Protein AF-A0A3M1RAN2-F1 (afdb_monomer_lite)

Structure (mmCIF, N/CA/C/O backbone):
data_AF-A0A3M1RAN2-F1
#
_entry.id   AF-A0A3M1RAN2-F1
#
loop_
_atom_site.group_PDB
_atom_site.id
_atom_site.type_symbol
_atom_site.label_atom_id
_atom_site.label_alt_id
_atom_site.label_comp_id
_atom_site.label_asym_id
_atom_site.label_entity_id
_atom_site.label_seq_id
_atom_site.pdbx_PDB_ins_code
_atom_site.Cartn_x
_atom_site.Cartn_y
_atom_site.Cartn_z
_atom_site.occupancy
_atom_site.B_iso_or_equiv
_atom_site.auth_seq_id
_atom_site.auth_comp_id
_atom_site.auth_asym_id
_atom_site.auth_atom_id
_atom_site.pdbx_PDB_model_num
ATOM 1 N N . ASP A 1 1 ? -13.637 -1.657 -22.604 1.00 87.12 1 ASP A N 1
ATOM 2 C CA . ASP A 1 1 ? -12.411 -2.363 -23.009 1.00 87.12 1 ASP A CA 1
ATOM 3 C C . ASP A 1 1 ? -11.213 -1.656 -22.383 1.00 87.12 1 ASP A C 1
ATOM 5 O O . ASP A 1 1 ? -10.832 -0.583 -22.838 1.00 87.12 1 ASP A O 1
ATOM 9 N N . GLY A 1 2 ? -10.717 -2.181 -21.258 1.00 91.81 2 GLY A N 1
ATOM 10 C CA . GLY A 1 2 ? -9.650 -1.535 -20.487 1.00 91.81 2 GLY A CA 1
ATOM 11 C C . GLY A 1 2 ? -8.274 -1.670 -21.142 1.00 91.81 2 GLY A C 1
ATOM 12 O O . GLY A 1 2 ? -7.509 -0.713 -21.164 1.00 91.81 2 GLY A O 1
ATOM 13 N N . ARG A 1 3 ? -7.976 -2.814 -21.765 1.00 95.06 3 ARG A N 1
ATOM 14 C CA . ARG A 1 3 ? -6.701 -3.018 -22.465 1.00 95.06 3 ARG A CA 1
ATOM 15 C C . ARG A 1 3 ? -6.522 -1.994 -23.578 1.00 95.06 3 ARG A C 1
ATOM 17 O O . ARG A 1 3 ? -5.562 -1.229 -23.551 1.00 95.06 3 ARG A O 1
ATOM 24 N N . ARG A 1 4 ? -7.513 -1.888 -24.465 1.00 93.94 4 ARG A N 1
ATOM 25 C CA . ARG A 1 4 ? -7.524 -0.907 -25.555 1.00 93.94 4 ARG A CA 1
ATOM 26 C C . ARG A 1 4 ? -7.401 0.538 -25.065 1.00 93.94 4 ARG A C 1
ATOM 28 O O . ARG A 1 4 ? -6.708 1.342 -25.687 1.00 93.94 4 ARG A O 1
ATOM 35 N N . TRP A 1 5 ? -8.030 0.872 -23.935 1.00 92.75 5 TRP A N 1
ATOM 36 C CA . TRP A 1 5 ? -7.880 2.186 -23.299 1.00 92.75 5 TRP A CA 1
ATOM 37 C C . TRP A 1 5 ? -6.414 2.497 -22.970 1.00 92.75 5 TRP A C 1
ATOM 39 O O . TRP A 1 5 ? -5.922 3.581 -23.284 1.00 92.75 5 TRP A O 1
ATOM 49 N N . HIS A 1 6 ? -5.707 1.535 -22.381 1.00 93.94 6 HIS A N 1
ATOM 50 C CA . HIS A 1 6 ? -4.338 1.721 -21.911 1.00 93.94 6 HIS A CA 1
ATOM 51 C C . HIS A 1 6 ? -3.263 1.527 -22.985 1.00 93.94 6 HIS A C 1
ATOM 53 O O . HIS A 1 6 ? -2.192 2.104 -22.831 1.00 93.94 6 HIS A O 1
ATOM 59 N N . THR A 1 7 ? -3.503 0.746 -24.041 1.00 94.75 7 THR A N 1
ATOM 60 C CA . THR A 1 7 ? -2.478 0.419 -25.051 1.00 94.75 7 THR A CA 1
ATOM 61 C C . THR A 1 7 ? -2.706 1.094 -26.400 1.00 94.75 7 THR A C 1
ATOM 63 O O . THR A 1 7 ? -1.748 1.315 -27.125 1.00 94.75 7 THR A O 1
ATOM 66 N N . GLU A 1 8 ? -3.936 1.465 -26.758 1.00 90.50 8 GLU A N 1
ATOM 67 C CA . GLU A 1 8 ? -4.227 2.057 -28.073 1.00 90.50 8 GLU A CA 1
ATOM 68 C C . GLU A 1 8 ? -4.690 3.504 -27.944 1.00 90.50 8 GLU A C 1
ATOM 70 O O . GLU A 1 8 ? -4.000 4.409 -28.419 1.00 90.50 8 GLU A O 1
ATOM 75 N N . LEU A 1 9 ? -5.825 3.717 -27.264 1.00 87.56 9 LEU A N 1
ATOM 76 C CA . LEU A 1 9 ? -6.481 5.025 -27.161 1.00 87.56 9 LEU A CA 1
ATOM 77 C C . LEU A 1 9 ? -5.634 6.025 -26.375 1.00 87.56 9 LEU A C 1
ATOM 79 O O . LEU A 1 9 ? -5.554 7.181 -26.771 1.00 87.56 9 LEU A O 1
ATOM 83 N N . ARG A 1 10 ? -5.027 5.554 -25.275 1.00 81.00 10 ARG A N 1
ATOM 84 C CA . ARG A 1 10 ? -4.033 6.232 -24.434 1.00 81.00 10 ARG A CA 1
ATOM 85 C C . ARG A 1 10 ? -4.318 7.730 -24.249 1.00 81.00 10 ARG A C 1
ATOM 87 O O . ARG A 1 10 ? -3.806 8.589 -24.965 1.00 81.00 10 ARG A O 1
ATOM 94 N N . THR A 1 11 ? -5.108 8.055 -23.233 1.00 82.00 11 THR A N 1
ATOM 95 C CA . THR A 1 11 ? -5.407 9.446 -22.865 1.00 82.00 11 THR A CA 1
ATOM 96 C C . THR A 1 11 ? -4.609 9.859 -21.631 1.00 82.00 11 THR A C 1
ATOM 98 O O . THR A 1 11 ? -4.563 9.134 -20.633 1.00 82.00 11 THR A O 1
ATOM 101 N N . SER A 1 12 ? -3.970 11.029 -21.681 1.00 78.44 12 SER A N 1
ATOM 102 C CA . SER A 1 12 ? -3.230 11.569 -20.543 1.00 78.44 12 SER A CA 1
ATOM 103 C C . SER A 1 12 ? -4.187 12.041 -19.439 1.00 78.44 12 SER A C 1
ATOM 105 O O . SER A 1 12 ? -5.390 12.210 -19.649 1.00 78.44 12 SER A O 1
ATOM 107 N N . ARG A 1 13 ? -3.655 12.328 -18.245 1.00 76.31 13 ARG A N 1
ATOM 108 C CA . ARG A 1 13 ? -4.452 12.906 -17.142 1.00 76.31 13 ARG A CA 1
ATOM 109 C C . ARG A 1 13 ? -5.108 14.249 -17.483 1.00 76.31 13 ARG A C 1
ATOM 111 O O . ARG A 1 13 ? -6.103 14.594 -16.858 1.00 76.31 13 ARG A O 1
ATOM 118 N N . SER A 1 14 ? -4.541 15.002 -18.425 1.00 77.50 14 SER A N 1
ATOM 119 C CA . SER A 1 14 ? -5.066 16.287 -18.901 1.00 77.50 14 SER A CA 1
ATOM 120 C C . SER A 1 14 ? -5.996 16.148 -20.112 1.00 77.50 14 SER A C 1
ATOM 122 O O . SER A 1 14 ? -6.451 17.161 -20.631 1.00 77.50 14 SER A O 1
ATOM 124 N N . GLY A 1 15 ? -6.289 14.922 -20.566 1.00 79.88 15 GLY A N 1
ATOM 125 C CA . GLY A 1 15 ? -7.102 14.682 -21.762 1.00 79.88 15 GLY A CA 1
ATOM 126 C C . GLY A 1 15 ? -6.322 14.765 -23.078 1.00 79.88 15 GLY A C 1
ATOM 127 O O . GLY A 1 15 ? -6.923 14.686 -24.143 1.00 79.88 15 GLY A O 1
ATOM 128 N N . GLU A 1 16 ? -4.999 14.927 -23.021 1.00 83.44 16 GLU A N 1
ATOM 129 C CA . GLU A 1 16 ? -4.146 15.015 -24.209 1.00 83.44 16 GLU A CA 1
ATOM 130 C C . GLU A 1 16 ? -3.790 13.631 -24.763 1.00 83.44 16 GLU A C 1
ATOM 132 O O . GLU A 1 16 ? -3.795 12.625 -24.047 1.00 83.44 16 GLU A O 1
ATOM 137 N N . GLU A 1 17 ? -3.405 13.599 -26.037 1.00 85.50 17 GLU A N 1
ATOM 138 C CA . GLU A 1 17 ? -2.864 12.407 -26.685 1.00 85.50 17 GLU A CA 1
ATOM 139 C C . GLU A 1 17 ? -1.538 11.985 -26.035 1.00 85.50 17 GLU A C 1
ATOM 141 O O . GLU A 1 17 ? -0.601 12.780 -25.892 1.00 85.50 17 GLU A O 1
ATOM 146 N N . VAL A 1 18 ? -1.454 10.712 -25.661 1.00 91.44 18 VAL A N 1
ATOM 147 C CA . VAL A 1 18 ? -0.228 10.076 -25.183 1.00 91.44 18 VAL A CA 1
ATOM 148 C C . VAL A 1 18 ? 0.670 9.686 -26.359 1.00 91.44 18 VAL A C 1
ATOM 150 O O . VAL A 1 18 ? 0.215 9.176 -27.377 1.00 91.44 18 VAL A O 1
ATOM 153 N N . ARG A 1 19 ? 1.973 9.901 -26.187 1.00 93.31 19 ARG A N 1
ATOM 154 C CA . ARG A 1 19 ? 3.024 9.744 -27.195 1.00 93.31 19 ARG A CA 1
ATOM 155 C C . ARG A 1 19 ? 3.943 8.545 -26.969 1.00 93.31 19 ARG A C 1
ATOM 157 O O . ARG A 1 19 ? 4.621 8.167 -27.913 1.00 93.31 19 ARG A O 1
ATOM 164 N N . TRP A 1 20 ? 3.989 7.952 -25.772 1.00 95.19 20 TRP A N 1
ATOM 165 C CA . TRP A 1 20 ? 4.737 6.703 -25.580 1.00 95.19 20 TRP A CA 1
ATOM 166 C C . TRP A 1 20 ? 4.038 5.525 -26.274 1.00 95.19 20 TRP A C 1
ATOM 168 O O . TRP A 1 20 ? 2.814 5.508 -26.434 1.00 95.19 20 TRP A O 1
ATOM 178 N N . ASP A 1 21 ? 4.822 4.538 -26.696 1.00 95.75 21 ASP A N 1
ATOM 179 C CA . ASP A 1 21 ? 4.391 3.403 -27.502 1.00 95.75 21 ASP A CA 1
ATOM 180 C C . ASP A 1 21 ? 3.583 2.379 -26.693 1.00 95.75 21 ASP A C 1
ATOM 182 O O . ASP A 1 21 ? 4.093 1.691 -25.805 1.00 95.75 21 ASP A O 1
ATOM 186 N N . GLY A 1 22 ? 2.307 2.239 -27.053 1.00 96.38 22 GLY A N 1
ATOM 187 C CA . GLY A 1 22 ? 1.373 1.283 -26.469 1.00 96.38 22 GLY A CA 1
ATOM 188 C C . GLY A 1 22 ? 1.838 -0.171 -26.489 1.00 96.38 22 GLY A C 1
ATOM 189 O O . GLY A 1 22 ? 1.483 -0.941 -25.590 1.00 96.38 22 GLY A O 1
ATOM 190 N N . ARG A 1 23 ? 2.658 -0.537 -27.484 1.00 97.81 23 ARG A N 1
ATOM 191 C CA . ARG A 1 23 ? 3.210 -1.888 -27.643 1.00 97.81 23 ARG A CA 1
ATOM 192 C C . ARG A 1 23 ? 4.094 -2.282 -26.467 1.00 97.81 23 ARG A C 1
ATOM 194 O O . ARG A 1 23 ? 4.048 -3.437 -26.060 1.00 97.81 23 ARG A O 1
ATOM 201 N N . ALA A 1 24 ? 4.804 -1.326 -25.861 1.00 97.94 24 ALA A N 1
ATOM 202 C CA . ALA A 1 24 ? 5.642 -1.587 -24.695 1.00 97.94 24 ALA A CA 1
ATOM 203 C C . ALA A 1 24 ? 4.830 -2.151 -23.521 1.00 97.94 24 ALA A C 1
ATOM 205 O O . ALA A 1 24 ? 5.192 -3.168 -22.932 1.00 97.94 24 ALA A O 1
ATOM 206 N N . LEU A 1 25 ? 3.685 -1.533 -23.217 1.00 98.19 25 LEU A N 1
ATOM 207 C CA . LEU A 1 25 ? 2.801 -2.021 -22.161 1.00 98.19 25 LEU A CA 1
ATOM 208 C C . LEU A 1 25 ? 2.164 -3.363 -22.529 1.00 98.19 25 LEU A C 1
ATOM 210 O O . LEU A 1 25 ? 2.100 -4.252 -21.683 1.00 98.19 25 LEU A O 1
ATOM 214 N N . ALA A 1 26 ? 1.686 -3.500 -23.769 1.00 98.12 26 ALA A N 1
ATOM 215 C CA . ALA A 1 26 ? 1.047 -4.727 -24.234 1.00 98.12 26 ALA A CA 1
ATOM 216 C C . ALA A 1 26 ? 1.996 -5.930 -24.122 1.00 98.12 26 ALA A C 1
ATOM 218 O O . ALA A 1 26 ? 1.633 -6.920 -23.496 1.00 98.12 26 ALA A O 1
ATOM 219 N N . ALA A 1 27 ? 3.226 -5.800 -24.629 1.00 98.56 27 ALA A N 1
ATOM 220 C CA . ALA A 1 27 ? 4.221 -6.866 -24.618 1.00 98.56 27 ALA A CA 1
ATOM 221 C C . ALA A 1 27 ? 4.615 -7.287 -23.195 1.00 98.56 27 ALA A C 1
ATOM 223 O O . ALA A 1 27 ? 4.635 -8.475 -22.892 1.00 98.56 27 ALA A O 1
ATOM 224 N N . VAL A 1 28 ? 4.862 -6.330 -22.290 1.00 98.62 28 VAL A N 1
ATOM 225 C CA . VAL A 1 28 ? 5.191 -6.637 -20.885 1.00 98.62 28 VAL A CA 1
ATOM 226 C C . VAL A 1 28 ? 4.039 -7.351 -20.185 1.00 98.62 28 VAL A C 1
ATOM 228 O O . VAL A 1 28 ? 4.260 -8.313 -19.453 1.00 98.62 28 VAL A O 1
ATOM 231 N N . VAL A 1 29 ? 2.805 -6.888 -20.395 1.00 98.25 29 VAL A N 1
ATOM 232 C CA . VAL A 1 29 ? 1.626 -7.510 -19.790 1.00 98.25 29 VAL A CA 1
ATOM 233 C C . VAL A 1 29 ? 1.417 -8.924 -20.324 1.00 98.25 29 VAL A C 1
ATOM 235 O O . VAL A 1 29 ? 1.217 -9.828 -19.519 1.00 98.25 29 VAL A O 1
ATOM 238 N N . ASP A 1 30 ? 1.512 -9.123 -21.639 1.00 98.44 30 ASP A N 1
ATOM 239 C CA . ASP A 1 30 ? 1.360 -10.439 -22.268 1.00 98.44 30 ASP A CA 1
ATOM 240 C C . ASP A 1 30 ? 2.435 -11.412 -21.803 1.00 98.44 30 ASP A C 1
ATOM 242 O O . ASP A 1 30 ? 2.132 -12.561 -21.491 1.00 98.44 30 ASP A O 1
ATOM 246 N N . TYR A 1 31 ? 3.676 -10.938 -21.686 1.00 98.56 31 TYR A N 1
ATOM 247 C CA . TYR A 1 31 ? 4.782 -11.736 -21.179 1.00 98.56 31 TYR A CA 1
ATOM 248 C C . TYR A 1 31 ? 4.513 -12.228 -19.751 1.00 98.56 31 TYR A C 1
ATOM 250 O O . TYR A 1 31 ? 4.677 -13.410 -19.458 1.00 98.56 31 TYR A O 1
ATOM 258 N N . ILE A 1 32 ? 4.052 -11.341 -18.859 1.00 98.31 32 ILE A N 1
ATOM 259 C CA . ILE A 1 32 ? 3.731 -11.706 -17.471 1.00 98.31 32 ILE A CA 1
ATOM 260 C C . ILE A 1 32 ? 2.522 -12.653 -17.420 1.00 98.31 32 ILE A C 1
ATOM 262 O O . ILE A 1 32 ? 2.554 -13.640 -16.681 1.00 98.31 32 ILE A O 1
ATOM 266 N N . ASP A 1 33 ? 1.464 -12.364 -18.181 1.00 96.75 33 ASP A N 1
ATOM 267 C CA . ASP A 1 33 ? 0.216 -13.141 -18.196 1.00 96.75 33 ASP A CA 1
ATOM 268 C C . ASP A 1 33 ? 0.441 -14.564 -18.730 1.00 96.75 33 ASP A C 1
ATOM 270 O O . ASP A 1 33 ? -0.039 -15.530 -18.136 1.00 96.75 33 ASP A O 1
ATOM 274 N N . ALA A 1 34 ? 1.286 -14.717 -19.757 1.00 97.75 34 ALA A N 1
ATOM 275 C CA . ALA A 1 34 ? 1.652 -16.008 -20.341 1.00 97.75 34 ALA A CA 1
ATOM 276 C C . ALA A 1 34 ? 2.318 -16.975 -19.346 1.00 97.75 34 ALA A C 1
ATOM 278 O O . ALA A 1 34 ? 2.288 -18.187 -19.554 1.00 97.75 34 ALA A O 1
ATOM 279 N N . THR A 1 35 ? 2.897 -16.471 -18.250 1.00 96.81 35 THR A N 1
ATOM 280 C CA . THR A 1 35 ? 3.476 -17.335 -17.211 1.00 96.81 35 THR A CA 1
ATOM 281 C C . THR A 1 35 ? 2.424 -18.050 -16.359 1.00 96.81 35 THR A C 1
ATOM 283 O O . THR A 1 35 ? 2.761 -19.026 -15.692 1.00 96.81 35 THR A O 1
ATOM 286 N N . ASP A 1 36 ? 1.184 -17.542 -16.298 1.00 96.31 36 ASP A N 1
ATOM 287 C CA . ASP A 1 36 ? 0.143 -17.951 -15.338 1.00 96.31 36 ASP A CA 1
ATOM 288 C C . ASP A 1 36 ? 0.651 -18.028 -13.873 1.00 96.31 36 ASP A C 1
ATOM 290 O O . ASP A 1 36 ? 0.202 -18.823 -13.043 1.00 96.31 36 ASP A O 1
ATOM 294 N N . ARG A 1 37 ? 1.621 -17.187 -13.490 1.00 96.44 37 ARG A N 1
ATOM 295 C CA . ARG A 1 37 ? 2.132 -17.128 -12.101 1.00 96.44 37 ARG A CA 1
ATOM 296 C C . ARG A 1 37 ? 1.439 -16.059 -11.253 1.00 96.44 37 ARG A C 1
ATOM 298 O O . ARG A 1 37 ? 1.586 -16.037 -10.028 1.00 96.44 37 ARG A O 1
ATOM 305 N N . PHE A 1 38 ? 0.642 -15.195 -11.877 1.00 97.62 38 PHE A N 1
ATOM 306 C CA . PHE A 1 38 ? 0.021 -14.023 -11.259 1.00 97.62 38 PHE A CA 1
ATOM 307 C C . PHE A 1 38 ? -1.511 -14.050 -11.358 1.00 97.62 38 PHE A C 1
ATOM 309 O O . PHE A 1 38 ? -2.103 -14.960 -11.927 1.00 97.62 38 PHE A O 1
ATOM 316 N N . SER A 1 39 ? -2.167 -13.092 -10.703 1.00 96.81 39 SER A N 1
ATOM 317 C CA . SER A 1 39 ? -3.596 -12.835 -10.919 1.00 96.81 39 SER A CA 1
ATOM 318 C C . SER A 1 39 ? -3.819 -12.208 -12.299 1.00 96.81 39 SER A C 1
ATOM 320 O O . SER A 1 39 ? -2.912 -11.522 -12.775 1.00 96.81 39 SER A O 1
ATOM 322 N N . PRO A 1 40 ? -5.037 -12.319 -12.867 1.00 96.69 40 PRO A N 1
ATOM 323 C CA . PRO A 1 40 ? -5.399 -11.603 -14.084 1.00 96.69 40 PRO A CA 1
ATOM 324 C C . PRO A 1 40 ? -5.117 -10.102 -13.986 1.00 96.69 40 PRO A C 1
ATOM 326 O O . PRO A 1 40 ? -5.225 -9.497 -12.911 1.00 96.69 40 PRO A O 1
ATOM 329 N N . VAL A 1 41 ? -4.787 -9.509 -15.128 1.00 97.44 41 VAL A N 1
ATOM 330 C CA . VAL A 1 41 ? -4.456 -8.089 -15.259 1.00 97.44 41 VAL A CA 1
ATOM 331 C C . VAL A 1 41 ? -5.658 -7.212 -14.889 1.00 97.44 41 VAL A C 1
ATOM 333 O O . VAL A 1 41 ? -6.757 -7.373 -15.422 1.00 97.44 41 VAL A O 1
ATOM 336 N N . ASP A 1 42 ? -5.450 -6.258 -13.981 1.00 96.88 42 ASP A N 1
ATOM 337 C CA . ASP A 1 42 ? -6.459 -5.287 -13.557 1.00 96.88 42 ASP A CA 1
ATOM 338 C C . ASP A 1 42 ? -6.352 -4.015 -14.412 1.00 96.88 42 ASP A C 1
ATOM 340 O O . ASP A 1 42 ? -5.424 -3.216 -14.259 1.00 96.88 42 ASP A O 1
ATOM 344 N N . TRP A 1 43 ? -7.323 -3.840 -15.311 1.00 96.50 43 TRP A N 1
ATOM 345 C CA . TRP A 1 43 ? -7.451 -2.688 -16.213 1.00 96.50 43 TRP A CA 1
ATOM 346 C C . TRP A 1 43 ? -8.501 -1.665 -15.745 1.00 96.50 43 TRP A C 1
ATOM 348 O O . TRP A 1 43 ? -8.893 -0.787 -16.510 1.00 96.50 43 TRP A O 1
ATOM 358 N N . ASN A 1 44 ? -9.040 -1.798 -14.527 1.00 93.12 44 ASN A N 1
ATOM 359 C CA . ASN A 1 44 ? -10.211 -1.017 -14.104 1.00 93.12 44 ASN A CA 1
ATOM 360 C C . ASN A 1 44 ? -9.878 0.414 -13.652 1.00 93.12 44 ASN A C 1
ATOM 362 O O . ASN A 1 44 ? -10.784 1.210 -13.406 1.00 93.12 44 ASN A O 1
ATOM 366 N N . SER A 1 45 ? -8.597 0.754 -13.498 1.00 90.81 45 SER A N 1
ATOM 367 C CA . SER A 1 45 ? -8.168 2.099 -13.111 1.00 90.81 45 SER A CA 1
ATOM 368 C C . SER A 1 45 ? -7.805 2.918 -14.339 1.00 90.81 45 SER A C 1
ATOM 370 O O . SER A 1 45 ? -6.912 2.550 -15.085 1.00 90.81 45 SER A O 1
ATOM 372 N N . GLN A 1 46 ? -8.396 4.107 -14.480 1.00 89.19 46 GLN A N 1
ATOM 373 C CA . GLN A 1 46 ? -8.193 4.990 -15.637 1.00 89.19 46 GLN A CA 1
ATOM 374 C C . GLN A 1 46 ? -6.718 5.309 -15.951 1.00 89.19 46 GLN A C 1
ATOM 376 O O . GLN A 1 46 ? -6.378 5.606 -17.094 1.00 89.19 46 GLN A O 1
ATOM 381 N N . THR A 1 47 ? -5.836 5.284 -14.947 1.00 90.69 47 THR A N 1
ATOM 382 C CA . THR A 1 47 ? -4.435 5.721 -15.093 1.00 90.69 47 THR A CA 1
ATOM 383 C C . THR A 1 47 ? -3.404 4.666 -14.712 1.00 90.69 47 THR A C 1
ATOM 385 O O . THR A 1 47 ? -2.208 4.951 -14.804 1.00 90.69 47 THR A O 1
ATOM 388 N N . ILE A 1 48 ? -3.837 3.492 -14.238 1.00 95.31 48 ILE A N 1
ATOM 389 C CA . ILE A 1 48 ? -2.938 2.457 -13.721 1.00 95.31 48 ILE A CA 1
ATOM 390 C C . ILE A 1 48 ? -3.389 1.086 -14.212 1.00 95.31 48 ILE A C 1
ATOM 392 O O . ILE A 1 48 ? -4.531 0.709 -13.982 1.00 95.31 48 ILE A O 1
ATOM 396 N N . VAL A 1 49 ? -2.461 0.323 -14.782 1.00 97.75 49 VAL A N 1
ATOM 397 C CA . VAL A 1 49 ? -2.617 -1.120 -15.007 1.00 97.75 49 VAL A CA 1
ATOM 398 C C . VAL A 1 49 ? -1.859 -1.860 -13.915 1.00 97.75 49 VAL A C 1
ATOM 400 O O . VAL A 1 49 ? -0.716 -1.508 -13.609 1.00 97.75 49 VAL A O 1
ATOM 403 N N . GLU A 1 50 ? -2.487 -2.855 -13.293 1.00 98.31 50 GLU A N 1
ATOM 404 C CA . GLU A 1 50 ? -1.909 -3.579 -12.159 1.00 98.31 50 GLU A CA 1
ATOM 405 C C . GLU A 1 50 ? -1.945 -5.095 -12.366 1.00 98.31 50 GLU A C 1
ATOM 407 O O . GLU A 1 50 ? -2.971 -5.661 -12.731 1.00 98.31 50 GLU A O 1
ATOM 412 N N . ILE A 1 51 ? -0.836 -5.767 -12.044 1.00 98.31 51 ILE A N 1
ATOM 413 C CA . ILE A 1 51 ? -0.771 -7.229 -11.937 1.00 98.31 51 ILE A CA 1
ATOM 414 C C . ILE A 1 51 ? -0.382 -7.592 -10.504 1.00 98.31 51 ILE A C 1
ATOM 416 O O . ILE A 1 51 ? 0.600 -7.085 -9.945 1.00 98.31 51 ILE A O 1
ATOM 420 N N . ARG A 1 52 ? -1.179 -8.463 -9.878 1.00 96.94 52 ARG A N 1
ATOM 421 C CA . ARG A 1 52 ? -1.038 -8.863 -8.468 1.00 96.94 52 ARG A CA 1
ATOM 422 C C . ARG A 1 52 ? -0.596 -10.310 -8.328 1.00 96.94 52 ARG A C 1
ATOM 424 O O . ARG A 1 52 ? -0.808 -11.120 -9.218 1.00 96.94 52 ARG A O 1
ATOM 431 N N . ALA A 1 53 ? -0.059 -10.667 -7.164 1.00 94.62 53 ALA A N 1
ATOM 432 C CA . ALA A 1 53 ? 0.080 -12.074 -6.786 1.00 94.62 53 ALA A CA 1
ATOM 433 C C . ALA A 1 53 ? -1.285 -12.790 -6.837 1.00 94.62 53 ALA A C 1
ATOM 435 O O . ALA A 1 53 ? -2.303 -12.158 -6.540 1.00 94.62 53 ALA A O 1
ATOM 436 N N . LYS A 1 54 ? -1.323 -14.108 -7.101 1.00 93.50 54 LYS A N 1
ATOM 437 C CA . LYS A 1 54 ? -2.564 -14.918 -7.008 1.00 93.50 54 LYS A CA 1
ATOM 438 C C . LYS A 1 54 ? -3.253 -14.752 -5.644 1.00 93.50 54 LYS A C 1
ATOM 440 O O . LYS A 1 54 ? -4.466 -14.600 -5.529 1.00 93.50 54 LYS A O 1
ATOM 445 N N . LYS A 1 55 ? -2.456 -14.668 -4.577 1.00 88.06 55 LYS A N 1
ATOM 446 C CA . LYS A 1 55 ? -2.930 -14.359 -3.225 1.00 88.06 55 LYS A CA 1
ATOM 447 C C . LYS A 1 55 ? -2.996 -12.848 -3.001 1.00 88.06 55 LYS A C 1
ATOM 449 O O . LYS A 1 55 ? -1.976 -12.210 -2.742 1.00 88.06 55 LYS A O 1
ATOM 454 N N . LYS A 1 56 ? -4.208 -12.281 -2.952 1.00 83.88 56 LYS A N 1
ATOM 455 C CA . LYS A 1 56 ? -4.447 -10.829 -2.766 1.00 83.88 56 LYS A CA 1
ATOM 456 C C . LYS A 1 56 ? -3.644 -10.186 -1.625 1.00 83.88 56 LYS A C 1
ATOM 458 O O . LYS A 1 56 ? -3.239 -9.031 -1.730 1.00 83.88 56 LYS A O 1
ATOM 463 N N . SER A 1 57 ? -3.391 -10.904 -0.526 1.00 80.88 57 SER A N 1
ATOM 464 C CA . SER A 1 57 ? -2.640 -10.351 0.611 1.00 80.88 57 SER A CA 1
ATOM 465 C C . SER A 1 57 ? -1.152 -10.112 0.350 1.00 80.88 57 SER A C 1
ATOM 467 O O . SER A 1 57 ? -0.544 -9.373 1.119 1.00 80.88 57 SER A O 1
ATOM 469 N N . ALA A 1 58 ? -0.566 -10.728 -0.678 1.00 85.88 58 ALA A N 1
ATOM 470 C CA . ALA A 1 58 ? 0.828 -10.503 -1.058 1.00 85.88 58 ALA A CA 1
ATOM 471 C C . ALA A 1 58 ? 1.031 -9.178 -1.820 1.00 85.88 58 ALA A C 1
ATOM 473 O O . ALA A 1 58 ? 2.128 -8.626 -1.811 1.00 85.88 58 ALA A O 1
ATOM 474 N N . GLY A 1 59 ? -0.043 -8.606 -2.375 1.00 90.31 59 GLY A N 1
ATOM 475 C CA . GLY A 1 59 ? -0.019 -7.311 -3.052 1.00 90.31 59 GLY A CA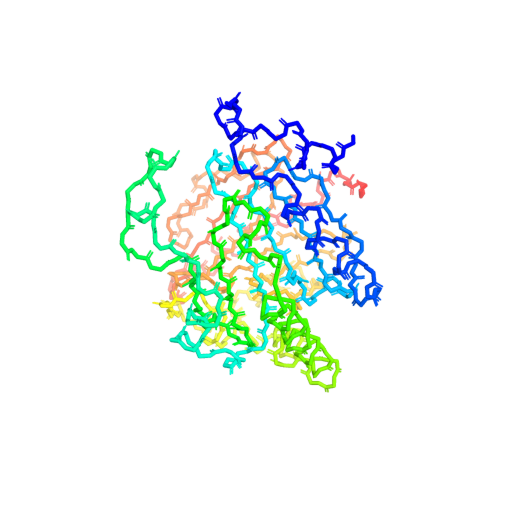 1
ATOM 476 C C . GLY A 1 59 ? 0.349 -7.400 -4.533 1.00 90.31 59 GLY A C 1
ATOM 477 O O . GLY A 1 59 ? 0.208 -8.448 -5.162 1.00 90.31 59 GLY A O 1
ATOM 478 N N . TRP A 1 60 ? 0.759 -6.261 -5.090 1.00 95.69 60 TRP A N 1
ATOM 479 C CA . TRP A 1 60 ? 1.074 -6.107 -6.509 1.00 95.69 60 TRP A CA 1
ATOM 480 C C . TRP A 1 60 ? 2.526 -6.451 -6.838 1.00 95.69 60 TRP A C 1
ATOM 482 O O . TRP A 1 60 ? 3.417 -6.175 -6.031 1.00 95.69 60 TRP A O 1
ATOM 492 N N . PHE A 1 61 ? 2.727 -7.022 -8.026 1.00 98.25 61 PHE A N 1
ATOM 493 C CA . PHE A 1 61 ? 4.029 -7.241 -8.653 1.00 98.25 61 PHE A CA 1
ATOM 494 C C . PHE A 1 61 ? 4.355 -6.114 -9.634 1.00 98.25 61 PHE A C 1
ATOM 496 O O . PHE A 1 61 ? 5.419 -5.511 -9.528 1.00 98.25 61 PHE A O 1
ATOM 503 N N . PHE A 1 62 ? 3.404 -5.765 -10.506 1.00 98.62 62 PHE A N 1
ATOM 504 C CA . PHE A 1 62 ? 3.587 -4.773 -11.562 1.00 98.62 62 PHE A CA 1
ATOM 505 C C . PHE A 1 62 ? 2.541 -3.656 -11.492 1.00 98.62 62 PHE A C 1
ATOM 507 O O . PHE A 1 62 ? 1.353 -3.924 -11.302 1.00 98.62 62 PHE A O 1
ATOM 514 N N . HIS A 1 63 ? 2.996 -2.415 -11.667 1.00 98.44 63 HIS A N 1
ATOM 515 C CA . HIS A 1 63 ? 2.185 -1.212 -11.864 1.00 98.44 63 HIS A CA 1
ATOM 516 C C . HIS A 1 63 ? 2.691 -0.447 -13.079 1.00 98.44 63 HIS A C 1
ATOM 518 O O . HIS A 1 63 ? 3.826 0.021 -13.069 1.00 98.44 63 HIS A O 1
ATOM 524 N N . ALA A 1 64 ? 1.833 -0.214 -14.063 1.00 98.12 64 ALA A N 1
ATOM 525 C CA . ALA A 1 64 ? 2.100 0.735 -15.136 1.00 98.12 64 ALA A CA 1
ATOM 526 C C . ALA A 1 64 ? 1.240 1.982 -14.952 1.00 98.12 64 ALA A C 1
ATOM 528 O O . ALA A 1 64 ? 0.017 1.892 -14.925 1.00 98.12 64 ALA A O 1
ATOM 529 N N . ILE A 1 65 ? 1.869 3.149 -14.829 1.00 97.12 65 ILE A N 1
ATOM 530 C CA . ILE A 1 65 ? 1.189 4.445 -14.805 1.00 97.12 65 ILE A CA 1
ATOM 531 C C . ILE A 1 65 ? 1.138 4.954 -16.245 1.00 97.12 65 ILE A C 1
ATOM 533 O O . ILE A 1 65 ? 2.160 5.335 -16.812 1.00 97.12 65 ILE A O 1
ATOM 537 N N . THR A 1 66 ? -0.059 4.955 -16.826 1.00 95.62 66 THR A N 1
ATOM 538 C CA . THR A 1 66 ? -0.271 5.162 -18.270 1.00 95.62 66 THR A CA 1
ATOM 539 C C . THR A 1 66 ? -0.718 6.578 -18.625 1.00 95.62 66 THR A C 1
ATOM 541 O O . THR A 1 66 ? -0.778 6.932 -19.794 1.00 95.62 66 THR A O 1
ATOM 544 N N . GLY A 1 67 ? -1.065 7.396 -17.627 1.00 91.88 67 GLY A N 1
ATOM 545 C CA . GLY A 1 67 ? -1.615 8.741 -17.839 1.00 91.88 67 GLY A CA 1
ATOM 546 C C . GLY A 1 67 ? -0.573 9.839 -18.086 1.00 91.88 67 GLY A C 1
ATOM 547 O O . GLY A 1 67 ? -0.942 11.014 -18.141 1.00 91.88 67 GLY A O 1
ATOM 548 N N . GLU A 1 68 ? 0.713 9.493 -18.163 1.00 91.81 68 GLU A N 1
ATOM 549 C CA . GLU A 1 68 ? 1.790 10.424 -18.516 1.00 91.81 68 GLU A CA 1
ATOM 550 C C . GLU A 1 68 ? 1.921 10.508 -20.040 1.00 91.81 68 GLU A C 1
ATOM 552 O O . GLU A 1 68 ? 1.835 9.501 -20.736 1.00 91.81 68 GLU A O 1
ATOM 557 N N . ARG A 1 69 ? 2.102 11.725 -20.568 1.00 92.62 69 ARG A N 1
ATOM 558 C CA . ARG A 1 69 ? 2.059 11.974 -22.015 1.00 92.62 69 ARG A CA 1
ATOM 559 C C . ARG A 1 69 ? 3.210 11.312 -22.763 1.00 92.62 69 ARG A C 1
ATOM 561 O O . ARG A 1 69 ? 2.981 10.698 -23.790 1.00 92.62 69 ARG A O 1
ATOM 568 N N . TRP A 1 70 ? 4.436 11.444 -22.274 1.00 93.88 70 TRP A N 1
ATOM 569 C CA . TRP A 1 70 ? 5.633 11.092 -23.049 1.00 93.88 70 TRP A CA 1
ATOM 570 C C . TRP A 1 70 ? 6.308 9.798 -22.617 1.00 93.88 70 TRP A C 1
ATOM 572 O O . TRP A 1 70 ? 7.033 9.218 -23.414 1.00 93.88 70 TRP A O 1
ATOM 582 N N . LEU A 1 71 ? 6.092 9.357 -21.378 1.00 95.75 71 LEU A N 1
ATOM 583 C CA . LEU A 1 71 ? 6.782 8.211 -20.799 1.00 95.75 71 LEU A CA 1
ATOM 584 C C . LEU A 1 71 ? 5.775 7.290 -20.116 1.00 95.75 71 LEU A C 1
ATOM 586 O O . LEU A 1 71 ? 4.985 7.733 -19.284 1.00 95.75 71 LEU A O 1
ATOM 590 N N . LEU A 1 72 ? 5.856 6.004 -20.424 1.00 97.44 72 LEU A N 1
ATOM 591 C CA . LEU A 1 72 ? 5.253 4.936 -19.654 1.00 97.44 72 LEU A CA 1
ATOM 592 C C . LEU A 1 72 ? 6.103 4.699 -18.409 1.00 97.44 72 LEU A C 1
ATOM 594 O O . LEU A 1 72 ? 7.259 4.281 -18.494 1.00 97.44 72 LEU A O 1
ATOM 598 N N . LYS A 1 73 ? 5.526 4.936 -17.233 1.00 98.31 73 LYS A N 1
ATOM 599 C CA . LYS A 1 73 ? 6.198 4.635 -15.970 1.00 98.31 73 LYS A CA 1
ATOM 600 C C . LYS A 1 73 ? 5.796 3.247 -15.494 1.00 98.31 73 LYS A C 1
ATOM 602 O O . LYS A 1 73 ? 4.679 3.052 -15.016 1.00 98.31 73 LYS A O 1
ATOM 607 N N . MET A 1 74 ? 6.723 2.307 -15.590 1.00 98.69 74 MET A N 1
ATOM 608 C CA . MET A 1 74 ? 6.561 0.936 -15.121 1.00 98.69 74 MET A 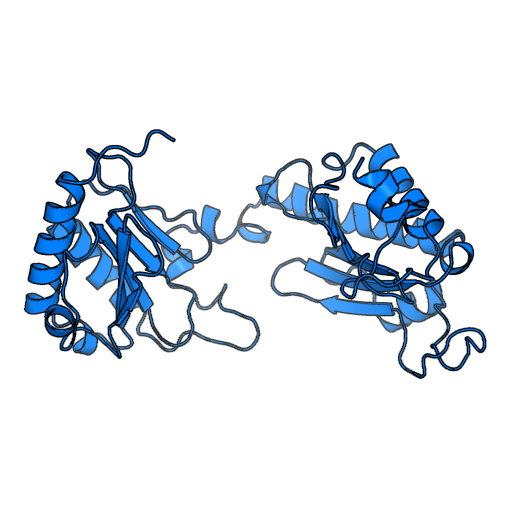CA 1
ATOM 609 C C . MET A 1 74 ? 7.231 0.758 -13.767 1.00 98.69 74 MET A C 1
ATOM 611 O O . MET A 1 74 ? 8.345 1.226 -13.548 1.00 98.69 74 MET A O 1
ATOM 615 N N . LYS A 1 75 ? 6.555 0.078 -12.848 1.00 98.69 75 LYS A N 1
ATOM 616 C CA . LYS A 1 75 ? 7.075 -0.258 -11.528 1.00 98.69 75 LYS A CA 1
ATOM 617 C C . LYS A 1 75 ? 6.945 -1.746 -11.280 1.00 98.69 75 LYS A C 1
ATOM 619 O O . LYS A 1 75 ? 5.860 -2.303 -11.425 1.00 98.69 75 LYS A O 1
ATOM 624 N N . PHE A 1 76 ? 8.026 -2.343 -10.803 1.00 98.62 76 PHE A N 1
ATOM 625 C CA . PHE A 1 76 ? 8.107 -3.752 -10.447 1.00 98.62 76 PHE A CA 1
ATOM 626 C C . PHE A 1 76 ? 8.485 -3.882 -8.978 1.00 98.62 76 PHE A C 1
ATOM 628 O O . PHE A 1 76 ? 9.373 -3.178 -8.491 1.00 98.62 76 PHE A O 1
ATOM 635 N N . ARG A 1 77 ? 7.828 -4.787 -8.258 1.00 97.88 77 ARG A N 1
ATOM 636 C CA . ARG A 1 77 ? 8.250 -5.218 -6.925 1.00 97.88 77 ARG A CA 1
ATOM 637 C C . ARG A 1 77 ? 8.959 -6.546 -7.022 1.00 97.88 77 ARG A C 1
ATOM 639 O O . ARG A 1 77 ? 8.456 -7.466 -7.639 1.00 97.88 77 ARG A O 1
ATOM 646 N N . THR A 1 78 ? 10.080 -6.667 -6.335 1.00 97.81 78 THR A N 1
ATOM 647 C CA . THR A 1 78 ? 10.831 -7.918 -6.235 1.00 97.81 78 THR A CA 1
ATOM 648 C C . THR A 1 78 ? 11.465 -8.046 -4.851 1.00 97.81 78 THR A C 1
ATOM 650 O O . THR A 1 78 ? 11.286 -7.162 -4.002 1.00 97.81 78 THR A O 1
ATOM 653 N N . ALA A 1 79 ? 12.182 -9.136 -4.580 1.00 95.94 79 ALA A N 1
ATOM 654 C CA . ALA A 1 79 ? 12.870 -9.308 -3.307 1.00 95.94 79 ALA A CA 1
ATOM 655 C C . ALA A 1 79 ? 13.866 -8.168 -3.062 1.00 95.94 79 ALA A C 1
ATOM 657 O O . ALA A 1 79 ? 14.529 -7.668 -3.973 1.00 95.94 79 ALA A O 1
ATOM 658 N N . ARG A 1 80 ? 13.988 -7.747 -1.804 1.00 94.75 80 ARG A N 1
ATOM 659 C CA . ARG A 1 80 ? 14.999 -6.776 -1.383 1.00 94.75 80 ARG A CA 1
ATOM 660 C C . ARG A 1 80 ? 16.390 -7.239 -1.835 1.00 94.75 80 ARG A C 1
ATOM 662 O O . ARG A 1 80 ? 16.724 -8.405 -1.655 1.00 94.75 80 ARG A O 1
ATOM 669 N N . ASN A 1 81 ? 17.198 -6.304 -2.339 1.00 95.31 81 ASN A N 1
ATOM 670 C CA . ASN A 1 81 ? 18.556 -6.556 -2.842 1.00 95.31 81 ASN A CA 1
ATOM 671 C C . ASN A 1 81 ? 18.623 -7.527 -4.037 1.00 95.31 81 ASN A C 1
ATOM 673 O O . ASN A 1 81 ? 19.656 -8.158 -4.239 1.00 95.31 81 ASN A O 1
ATOM 677 N N . THR A 1 82 ? 17.553 -7.657 -4.830 1.00 97.81 82 THR A N 1
ATOM 678 C CA . THR A 1 82 ? 17.605 -8.464 -6.062 1.00 97.81 82 THR A CA 1
ATOM 679 C C . THR A 1 82 ? 18.506 -7.815 -7.100 1.00 97.81 82 THR A C 1
ATOM 681 O O . THR A 1 82 ? 19.280 -8.521 -7.732 1.00 97.81 82 THR A O 1
ATOM 684 N N . PHE A 1 83 ? 18.437 -6.493 -7.251 1.00 98.31 83 PHE A N 1
ATOM 685 C CA . PHE A 1 83 ? 19.201 -5.725 -8.229 1.00 98.31 83 PHE A CA 1
ATOM 686 C C . PHE A 1 83 ? 20.112 -4.701 -7.557 1.00 98.31 83 PHE A C 1
ATOM 688 O O . PHE A 1 83 ? 19.727 -4.046 -6.581 1.00 98.31 83 PHE A O 1
ATOM 695 N N . VAL A 1 84 ? 21.304 -4.525 -8.120 1.00 97.81 84 VAL A N 1
ATOM 696 C CA . VAL A 1 84 ? 22.204 -3.411 -7.812 1.00 97.81 84 VAL A CA 1
ATOM 697 C C . VAL A 1 84 ? 21.909 -2.287 -8.802 1.00 97.81 84 VAL A C 1
ATOM 699 O O . VAL A 1 84 ? 21.797 -2.527 -9.998 1.00 97.81 84 VAL A O 1
ATOM 702 N N . ALA A 1 85 ? 21.754 -1.053 -8.308 1.00 96.94 85 ALA A N 1
ATOM 703 C CA . ALA A 1 85 ? 21.282 0.068 -9.125 1.00 96.94 85 ALA A CA 1
ATOM 704 C C . ALA A 1 85 ? 22.165 0.333 -10.352 1.00 96.94 85 ALA A C 1
ATOM 706 O O . ALA A 1 85 ? 21.645 0.448 -11.454 1.00 96.94 85 ALA A O 1
ATOM 707 N N . LYS A 1 86 ? 23.488 0.394 -10.154 1.00 97.56 86 LYS A N 1
ATOM 708 C CA . LYS A 1 86 ? 24.456 0.665 -11.222 1.00 97.56 86 LYS A CA 1
ATOM 709 C C . LYS A 1 86 ? 24.397 -0.401 -12.321 1.00 97.56 86 LYS A C 1
ATOM 711 O O . LYS A 1 86 ? 24.219 -0.056 -13.479 1.00 97.56 86 LYS A O 1
ATOM 716 N N . GLU A 1 87 ? 24.457 -1.672 -11.929 1.00 98.06 87 GLU A N 1
ATOM 717 C CA . GLU A 1 87 ? 24.405 -2.811 -12.854 1.00 98.06 87 GLU A CA 1
ATOM 718 C C . GLU A 1 87 ? 23.102 -2.831 -13.652 1.00 98.06 87 GLU A C 1
ATOM 720 O O . GLU A 1 87 ? 23.128 -3.048 -14.854 1.00 98.06 87 GLU A O 1
ATOM 725 N N . LEU A 1 88 ? 21.958 -2.568 -13.007 1.00 98.25 88 LEU A N 1
ATOM 726 C CA . LEU A 1 88 ? 20.677 -2.584 -13.711 1.00 98.25 88 LEU A CA 1
ATOM 727 C C . LEU A 1 88 ? 20.511 -1.388 -14.660 1.00 98.25 88 LEU A C 1
ATOM 729 O O . LEU A 1 88 ? 19.887 -1.526 -15.706 1.00 98.25 88 LEU A O 1
ATOM 733 N N . ILE A 1 89 ? 21.044 -0.216 -14.299 1.00 97.81 89 ILE A N 1
ATOM 734 C CA . ILE A 1 89 ? 21.061 0.950 -15.193 1.00 97.81 89 ILE A CA 1
ATOM 735 C C . ILE A 1 89 ? 21.885 0.631 -16.445 1.00 97.81 89 ILE A C 1
ATOM 737 O O . ILE A 1 89 ? 21.402 0.879 -17.542 1.00 97.81 89 ILE A O 1
ATOM 741 N N . GLU A 1 90 ? 23.075 0.051 -16.277 1.00 97.25 90 GLU A N 1
ATOM 742 C CA . GLU A 1 90 ? 23.944 -0.360 -17.389 1.00 97.25 90 GLU A CA 1
ATOM 743 C C . GLU A 1 90 ? 23.312 -1.487 -18.224 1.00 97.25 90 GLU A C 1
ATOM 745 O O . GLU A 1 90 ? 23.362 -1.441 -19.445 1.00 97.25 90 GLU A O 1
ATOM 750 N N . GLN A 1 91 ? 22.670 -2.467 -17.583 1.00 97.19 91 GLN A N 1
ATOM 751 C CA . GLN A 1 91 ? 22.018 -3.596 -18.255 1.00 97.19 91 GLN A CA 1
ATOM 752 C C . GLN A 1 91 ? 20.832 -3.170 -19.132 1.00 97.19 91 GLN A C 1
ATOM 754 O O . GLN A 1 91 ? 20.631 -3.740 -20.200 1.00 97.19 91 GLN A O 1
ATOM 759 N N . LEU A 1 92 ? 19.995 -2.247 -18.647 1.00 97.75 92 LEU A N 1
ATOM 760 C CA . LEU A 1 92 ? 18.790 -1.817 -19.367 1.00 97.75 92 LEU A CA 1
ATOM 761 C C . LEU A 1 92 ? 19.050 -0.661 -20.337 1.00 97.75 92 LEU A C 1
ATOM 763 O O . LEU A 1 92 ? 18.195 -0.389 -21.166 1.00 97.75 92 LEU A O 1
ATOM 767 N N . ASP A 1 93 ? 20.164 0.056 -20.168 1.00 96.62 93 ASP A N 1
ATOM 768 C CA . ASP A 1 93 ? 20.634 1.147 -21.033 1.00 96.62 93 ASP A CA 1
ATOM 769 C C . ASP A 1 93 ? 19.537 2.130 -21.503 1.00 96.62 93 ASP A C 1
ATOM 771 O O . ASP A 1 93 ? 19.503 2.605 -22.640 1.00 96.62 93 ASP A O 1
ATOM 775 N N . LEU A 1 94 ? 18.595 2.464 -20.608 1.00 96.56 94 LEU A N 1
ATOM 776 C CA . LEU A 1 94 ? 17.553 3.445 -20.908 1.00 96.56 94 LEU A CA 1
ATOM 777 C C . LEU A 1 94 ? 18.174 4.841 -20.989 1.00 96.56 94 LEU A C 1
ATOM 779 O O . LEU A 1 94 ? 18.318 5.531 -19.971 1.00 96.56 94 LEU A O 1
ATOM 783 N N . LYS A 1 95 ? 18.488 5.260 -22.219 1.00 94.44 95 LYS A N 1
ATOM 784 C CA . LYS A 1 95 ? 19.130 6.542 -22.542 1.00 94.44 95 LYS A CA 1
ATOM 785 C C . LYS A 1 95 ? 18.513 7.715 -21.780 1.00 94.44 95 LYS A C 1
ATOM 787 O O . LYS A 1 95 ? 17.290 7.849 -21.775 1.00 94.44 95 LYS A O 1
ATOM 792 N N . PRO A 1 96 ? 19.290 8.593 -21.141 1.00 94.31 96 PRO A N 1
ATOM 793 C CA . PRO A 1 96 ? 18.752 9.804 -20.531 1.00 94.31 96 PRO A CA 1
ATOM 794 C C . PRO A 1 96 ? 17.973 10.675 -21.534 1.00 94.31 96 PRO A C 1
ATOM 796 O O . PRO A 1 96 ? 18.196 10.621 -22.741 1.00 94.31 96 PRO A O 1
ATOM 799 N N . LEU A 1 97 ? 17.052 11.510 -21.045 1.00 94.19 97 LEU A N 1
ATOM 800 C CA . LEU A 1 97 ? 16.138 12.277 -21.909 1.00 94.19 97 LEU A CA 1
ATOM 801 C C . LEU A 1 97 ? 16.864 13.281 -22.818 1.00 94.19 97 LEU A C 1
ATOM 803 O O . LEU A 1 97 ? 16.400 13.555 -23.916 1.00 94.19 97 LEU A O 1
ATOM 807 N N . ASN A 1 98 ? 18.020 13.804 -22.402 1.00 92.00 98 ASN A N 1
ATOM 808 C CA . ASN A 1 98 ? 18.844 14.681 -23.242 1.00 92.00 98 ASN A CA 1
ATOM 809 C C . ASN A 1 98 ? 19.470 13.975 -24.458 1.00 92.00 98 ASN A C 1
ATOM 811 O O . ASN A 1 98 ? 19.956 14.655 -25.355 1.00 92.00 98 ASN A O 1
ATOM 815 N N . GLU A 1 99 ? 19.482 12.644 -24.480 1.00 91.06 99 GLU A N 1
ATOM 816 C CA . GLU A 1 99 ? 19.954 11.833 -25.608 1.00 91.06 99 GLU A CA 1
ATOM 817 C C . GLU A 1 99 ? 18.795 11.356 -26.499 1.00 91.06 99 GLU A C 1
ATOM 819 O O . GLU A 1 99 ? 18.999 10.574 -27.425 1.00 91.06 99 GLU A O 1
ATOM 824 N N . MET A 1 100 ? 17.575 11.841 -26.237 1.00 91.81 100 MET A N 1
ATOM 825 C CA . MET A 1 100 ? 16.358 11.537 -26.989 1.00 91.81 100 MET A CA 1
ATOM 826 C C . MET A 1 100 ? 15.836 12.818 -27.665 1.00 91.81 100 MET A C 1
ATOM 828 O O . MET A 1 100 ? 14.887 13.425 -27.168 1.00 91.81 100 MET A O 1
ATOM 832 N N . PRO A 1 101 ? 16.453 13.269 -28.776 1.00 83.88 101 PRO A N 1
ATOM 833 C CA . PRO A 1 101 ? 16.163 14.574 -29.382 1.00 83.88 101 PRO A CA 1
ATOM 834 C C . PRO A 1 101 ? 14.714 14.725 -29.870 1.00 83.88 101 PRO A C 1
ATOM 836 O O . PRO A 1 101 ? 14.213 15.843 -29.954 1.00 83.88 101 PRO A O 1
ATOM 839 N N . ASP A 1 102 ? 14.030 13.612 -30.137 1.00 85.25 102 ASP A N 1
ATOM 840 C CA . ASP A 1 102 ? 12.631 13.592 -30.576 1.00 85.25 102 ASP A CA 1
ATOM 841 C C . ASP A 1 102 ? 11.631 13.846 -29.432 1.00 85.25 102 ASP A C 1
ATOM 843 O O . ASP A 1 102 ? 10.432 14.021 -29.667 1.00 85.25 102 ASP A O 1
ATOM 847 N N . LEU A 1 103 ? 12.102 13.884 -28.178 1.00 89.62 103 LEU A N 1
ATOM 848 C CA . LEU A 1 103 ? 11.277 14.172 -27.011 1.00 89.62 103 LEU A CA 1
ATOM 849 C C . LEU A 1 103 ? 11.442 15.628 -26.566 1.00 89.62 103 LEU A C 1
ATOM 851 O O . LEU A 1 103 ? 12.559 16.071 -26.309 1.00 89.62 103 LEU A O 1
ATOM 855 N N . PRO A 1 104 ? 10.345 16.370 -26.324 1.00 89.44 104 PRO A N 1
ATOM 856 C CA . PRO A 1 104 ? 10.410 17.729 -25.784 1.00 89.44 104 PRO A CA 1
ATOM 857 C C . PRO A 1 104 ? 10.660 17.730 -24.263 1.00 89.44 104 PRO A C 1
ATOM 859 O O . PRO A 1 104 ? 10.099 18.541 -23.526 1.00 89.44 104 PRO A O 1
ATOM 862 N N . LEU A 1 105 ? 11.449 16.776 -23.769 1.00 87.56 105 LEU A N 1
ATOM 863 C CA . LEU A 1 105 ? 11.782 16.605 -22.363 1.00 87.56 105 LEU A CA 1
ATOM 864 C C . LEU A 1 105 ? 13.295 16.695 -22.180 1.00 87.56 105 LEU A C 1
ATOM 866 O O . LEU A 1 105 ? 14.057 16.139 -22.959 1.00 87.56 105 LEU A O 1
ATOM 870 N N . TYR A 1 106 ? 13.725 17.329 -21.094 1.00 88.50 106 TYR A N 1
ATOM 871 C CA . TYR A 1 106 ? 15.138 17.447 -20.746 1.00 88.50 106 TYR A CA 1
ATOM 872 C C . TYR A 1 106 ? 15.410 16.770 -19.406 1.00 88.50 106 TYR A C 1
ATOM 874 O O . TYR A 1 106 ? 14.644 16.914 -18.452 1.00 88.50 106 TYR A O 1
ATOM 882 N N . GLY A 1 107 ? 16.524 16.049 -19.319 1.00 89.75 107 GLY A N 1
ATOM 883 C CA . GLY A 1 107 ? 16.962 15.410 -18.083 1.00 89.75 107 GLY A CA 1
ATOM 884 C C . GLY A 1 107 ? 18.152 14.493 -18.321 1.00 89.75 107 GLY A C 1
ATOM 885 O O . GLY A 1 107 ? 18.146 13.725 -19.275 1.00 89.75 107 GLY A O 1
ATOM 886 N N . ARG A 1 108 ? 19.155 14.585 -17.445 1.00 91.69 108 ARG A N 1
ATOM 887 C CA . ARG A 1 108 ? 20.380 13.761 -17.484 1.00 91.69 108 ARG A CA 1
ATOM 888 C C . ARG A 1 108 ? 20.336 12.577 -16.517 1.00 91.69 108 ARG A C 1
ATOM 890 O O . ARG A 1 108 ? 21.251 11.765 -16.493 1.00 91.69 108 ARG A O 1
ATOM 897 N N . GLU A 1 109 ? 19.303 12.527 -15.683 1.00 92.31 109 GLU A N 1
ATOM 898 C CA . GLU A 1 109 ? 19.113 11.463 -14.703 1.00 92.31 109 GLU A CA 1
ATOM 899 C C . GLU A 1 109 ? 18.775 10.141 -15.409 1.00 92.31 109 GLU A C 1
ATOM 901 O O . GLU A 1 109 ? 18.019 10.157 -16.389 1.00 92.31 109 GLU A O 1
ATOM 906 N N . PRO A 1 110 ? 19.262 8.995 -14.899 1.00 95.25 110 PRO A N 1
ATOM 907 C CA . PRO A 1 110 ? 18.856 7.686 -15.393 1.00 95.25 110 PRO A CA 1
ATOM 908 C C . PRO A 1 110 ? 17.335 7.516 -15.351 1.00 95.25 110 PRO A C 1
ATOM 910 O O . PRO A 1 110 ? 16.679 7.905 -14.382 1.00 95.25 110 PRO A O 1
ATOM 913 N N . ARG A 1 111 ? 16.768 6.869 -16.375 1.00 97.31 111 ARG A N 1
ATOM 914 C CA . ARG A 1 111 ? 15.337 6.511 -16.419 1.00 97.31 111 ARG A CA 1
ATOM 915 C C . ARG A 1 111 ? 15.006 5.197 -15.707 1.00 97.31 111 ARG A C 1
ATOM 917 O O . ARG A 1 111 ? 13.833 4.826 -15.627 1.00 97.31 111 ARG A O 1
ATOM 924 N N . THR A 1 112 ? 16.026 4.548 -15.150 1.00 98.31 112 THR A N 1
ATOM 925 C CA . THR A 1 112 ? 15.941 3.358 -14.303 1.00 98.31 112 THR A CA 1
ATOM 926 C C . THR A 1 112 ? 16.258 3.743 -12.862 1.00 98.31 112 THR A C 1
ATOM 928 O O . THR A 1 112 ? 17.339 4.251 -12.562 1.00 98.31 112 THR A O 1
ATOM 931 N N . HIS A 1 113 ? 15.337 3.468 -11.940 1.00 98.12 113 HIS A N 1
ATOM 932 C CA . HIS A 1 113 ? 15.526 3.719 -10.515 1.00 98.12 113 HIS A CA 1
ATOM 933 C C . HIS A 1 113 ? 15.324 2.445 -9.702 1.00 98.12 113 HIS A C 1
ATOM 935 O O . HIS A 1 113 ? 14.304 1.768 -9.815 1.00 98.12 113 HIS A O 1
ATOM 941 N N . VAL A 1 114 ? 16.268 2.167 -8.806 1.00 98.06 114 VAL A N 1
ATOM 942 C CA . VAL A 1 114 ? 16.241 0.999 -7.921 1.00 98.06 114 VAL A CA 1
ATOM 943 C C . VAL A 1 114 ? 16.153 1.475 -6.480 1.00 98.06 114 VAL A C 1
ATOM 945 O O . VAL A 1 114 ? 17.035 2.174 -5.990 1.00 98.06 114 VAL A O 1
ATOM 948 N N . THR A 1 115 ? 15.079 1.117 -5.777 1.00 96.31 115 THR A N 1
ATOM 949 C CA . THR A 1 115 ? 14.848 1.563 -4.397 1.00 96.31 115 THR A CA 1
ATOM 950 C C . THR A 1 115 ? 14.441 0.407 -3.497 1.00 96.31 115 THR A C 1
ATOM 952 O O . THR A 1 115 ? 13.390 -0.204 -3.673 1.00 96.31 115 THR A O 1
ATOM 955 N N . ASN A 1 116 ? 15.214 0.155 -2.442 1.00 92.75 116 ASN A N 1
ATOM 956 C CA . ASN A 1 116 ? 14.773 -0.736 -1.372 1.00 92.75 116 ASN A CA 1
ATOM 957 C C . ASN A 1 116 ? 13.656 -0.068 -0.557 1.00 92.75 116 ASN A C 1
ATOM 959 O O . ASN A 1 116 ? 13.838 0.996 0.036 1.00 92.75 116 ASN A O 1
ATOM 963 N N . ARG A 1 117 ? 12.485 -0.706 -0.505 1.00 87.12 117 ARG A N 1
ATOM 964 C CA . ARG A 1 117 ? 11.336 -0.243 0.282 1.00 87.12 117 ARG A CA 1
ATOM 965 C C . ARG A 1 117 ? 11.384 -0.839 1.692 1.00 87.12 117 ARG A C 1
ATOM 967 O O . ARG A 1 117 ? 12.259 -1.639 2.039 1.00 87.12 117 ARG A O 1
ATOM 974 N N . SER A 1 118 ? 10.460 -0.413 2.552 1.00 70.56 118 SER A N 1
ATOM 975 C CA . SER A 1 118 ? 10.306 -1.020 3.875 1.00 70.56 118 SER A CA 1
ATOM 976 C C . SER A 1 118 ? 9.761 -2.449 3.750 1.00 70.56 118 SER A C 1
ATOM 978 O O . SER A 1 118 ? 8.852 -2.720 2.965 1.00 70.56 118 SER A O 1
ATOM 980 N N . GLY A 1 119 ? 10.311 -3.368 4.547 1.00 79.62 119 GLY A N 1
ATOM 981 C CA . GLY A 1 119 ? 9.997 -4.795 4.446 1.00 79.62 119 GLY A CA 1
ATOM 982 C C . GLY A 1 119 ? 10.869 -5.527 3.415 1.00 79.62 119 GLY A C 1
ATOM 983 O O . GLY A 1 119 ? 11.970 -5.060 3.119 1.00 79.62 119 GLY A O 1
ATOM 984 N N . PRO A 1 120 ? 10.405 -6.676 2.893 1.00 89.06 120 PRO A N 1
ATOM 985 C CA . PRO A 1 120 ? 11.210 -7.568 2.057 1.00 89.06 120 PRO A CA 1
ATOM 986 C C . PRO A 1 120 ? 11.281 -7.134 0.585 1.00 89.06 120 PRO A C 1
ATOM 988 O O . PRO A 1 120 ? 11.664 -7.937 -0.257 1.00 89.06 120 PRO A O 1
ATOM 991 N N . TRP A 1 121 ? 10.906 -5.893 0.261 1.00 93.19 121 TRP A N 1
ATOM 992 C CA . TRP A 1 121 ? 10.689 -5.451 -1.115 1.00 93.19 121 TRP A CA 1
ATOM 993 C C . TRP A 1 121 ? 11.775 -4.496 -1.616 1.00 93.19 121 TRP A C 1
ATOM 995 O O . TRP A 1 121 ? 12.157 -3.548 -0.923 1.00 93.19 121 TRP A O 1
ATOM 1005 N N . GLN A 1 122 ? 12.186 -4.704 -2.860 1.00 97.12 122 GLN A N 1
ATOM 1006 C CA . GLN A 1 122 ? 12.823 -3.717 -3.723 1.00 97.12 122 GLN A CA 1
ATOM 1007 C C . GLN A 1 122 ? 11.816 -3.289 -4.793 1.00 97.12 122 GLN A C 1
ATOM 1009 O O . GLN A 1 122 ? 11.037 -4.107 -5.278 1.00 97.12 122 GLN A O 1
ATOM 1014 N N . GLU A 1 123 ? 11.802 -2.003 -5.121 1.00 98.44 123 GLU A N 1
ATOM 1015 C CA . GLU A 1 123 ? 11.008 -1.439 -6.209 1.00 98.44 123 GLU A CA 1
ATOM 1016 C C . GLU A 1 123 ? 11.945 -0.972 -7.319 1.00 98.44 123 GLU A C 1
ATOM 1018 O O . GLU A 1 123 ? 12.907 -0.247 -7.046 1.00 98.44 123 GLU A O 1
ATOM 1023 N N . ILE A 1 124 ? 11.643 -1.390 -8.543 1.00 98.62 124 ILE A N 1
ATOM 1024 C CA . ILE A 1 124 ? 12.311 -0.958 -9.768 1.00 98.62 124 ILE A CA 1
ATOM 1025 C C . ILE A 1 124 ? 11.327 -0.076 -10.526 1.00 98.62 124 ILE A C 1
ATOM 1027 O O . ILE A 1 124 ? 10.215 -0.518 -10.797 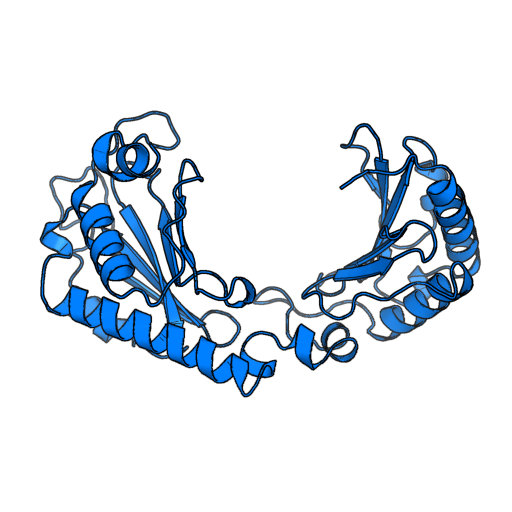1.00 98.62 124 ILE A O 1
ATOM 1031 N N . GLU A 1 125 ? 11.703 1.162 -10.825 1.00 98.69 125 GLU A N 1
ATOM 1032 C CA . GLU A 1 125 ? 10.934 2.075 -11.674 1.00 98.69 125 GLU A CA 1
ATOM 1033 C C . GLU A 1 125 ? 11.679 2.273 -12.993 1.00 98.69 125 GLU A C 1
ATOM 1035 O O . GLU A 1 125 ? 12.846 2.657 -12.976 1.00 98.69 125 GLU A O 1
ATOM 1040 N N . LEU A 1 126 ? 10.994 2.040 -14.110 1.00 98.56 126 LEU A N 1
ATOM 1041 C CA . LEU A 1 126 ? 11.474 2.288 -15.467 1.00 98.56 126 LEU A CA 1
ATOM 1042 C C . LEU A 1 126 ? 10.586 3.345 -16.125 1.00 98.56 126 LEU A C 1
ATOM 1044 O O . LEU A 1 126 ? 9.365 3.333 -15.942 1.00 98.56 126 LEU A O 1
ATOM 1048 N N . ARG A 1 127 ? 11.182 4.252 -16.900 1.00 98.12 127 ARG A N 1
ATOM 1049 C CA . ARG A 1 127 ? 10.453 5.246 -17.700 1.00 98.12 127 ARG A CA 1
ATOM 1050 C C . ARG A 1 127 ? 10.746 5.029 -19.175 1.00 98.12 127 ARG A C 1
ATOM 1052 O O . ARG A 1 127 ? 11.812 5.409 -19.646 1.00 98.12 127 ARG A O 1
ATOM 1059 N N . VAL A 1 128 ? 9.795 4.437 -19.882 1.00 97.75 128 VAL A N 1
ATOM 1060 C CA . VAL A 1 128 ? 9.953 3.956 -21.261 1.00 97.75 128 VAL A CA 1
ATOM 1061 C C . VAL A 1 128 ? 9.140 4.825 -22.210 1.00 97.75 128 VAL A C 1
ATOM 1063 O O . VAL A 1 128 ? 8.014 5.200 -21.895 1.00 97.75 128 VAL A O 1
ATOM 1066 N N . HIS A 1 129 ? 9.707 5.175 -23.353 1.00 97.00 129 HIS A N 1
ATOM 1067 C CA . HIS A 1 129 ? 9.037 5.906 -24.417 1.00 97.00 129 HIS A CA 1
ATOM 1068 C C . HIS A 1 129 ? 8.615 4.983 -25.563 1.00 97.00 129 HIS A C 1
ATOM 1070 O O . HIS A 1 129 ? 7.457 5.045 -25.968 1.00 97.00 129 HIS A O 1
ATOM 1076 N N . SER A 1 130 ? 9.509 4.136 -26.076 1.00 96.31 130 SER A N 1
ATOM 1077 C CA . SER A 1 130 ? 9.242 3.258 -27.222 1.00 96.31 130 SER A CA 1
ATOM 1078 C C . SER A 1 130 ? 9.375 1.778 -26.864 1.00 96.31 130 SER A C 1
ATOM 1080 O O . SER A 1 130 ? 9.959 1.415 -25.846 1.00 96.31 130 SER A O 1
ATOM 1082 N N . PHE A 1 131 ? 8.798 0.907 -27.693 1.00 97.38 131 PHE A N 1
ATOM 1083 C CA . PHE A 1 131 ? 8.927 -0.539 -27.510 1.00 97.38 131 PHE A CA 1
ATOM 1084 C C . PHE A 1 131 ? 10.367 -1.030 -27.709 1.00 97.38 131 PHE A C 1
ATOM 1086 O O . PHE A 1 131 ? 10.841 -1.846 -26.926 1.00 97.38 131 PHE A O 1
ATOM 1093 N N . ASP A 1 132 ? 11.086 -0.470 -28.680 1.00 96.62 132 ASP A N 1
ATOM 1094 C CA . ASP A 1 132 ? 12.459 -0.872 -29.013 1.00 96.62 132 ASP A CA 1
ATOM 1095 C C . ASP A 1 132 ? 13.446 -0.673 -27.846 1.00 96.62 132 ASP A C 1
ATOM 1097 O O . ASP A 1 132 ? 14.472 -1.339 -27.780 1.00 96.62 132 ASP A O 1
ATOM 1101 N N . GLU A 1 133 ? 13.131 0.211 -26.891 1.00 96.75 133 GLU A N 1
ATOM 1102 C CA . GLU A 1 133 ? 13.922 0.402 -25.665 1.00 96.75 133 GLU A CA 1
ATOM 1103 C C . GLU A 1 133 ? 13.865 -0.782 -24.697 1.00 96.75 133 GLU A C 1
ATOM 1105 O O . GLU A 1 133 ? 14.647 -0.827 -23.754 1.00 96.75 133 GLU A O 1
ATOM 1110 N N . ILE A 1 134 ? 12.902 -1.687 -24.868 1.00 97.56 134 ILE A N 1
ATOM 1111 C CA . ILE A 1 134 ? 12.708 -2.850 -23.997 1.00 97.56 134 ILE A CA 1
ATOM 1112 C C . ILE A 1 134 ? 12.653 -4.170 -24.766 1.00 97.56 134 ILE A C 1
ATOM 1114 O O . ILE A 1 134 ? 12.670 -5.231 -24.147 1.00 97.56 134 ILE A O 1
ATOM 1118 N N . ASP A 1 135 ? 12.585 -4.136 -26.098 1.00 98.06 135 ASP A N 1
ATOM 1119 C CA . ASP A 1 135 ? 12.540 -5.339 -26.929 1.00 98.06 135 ASP A CA 1
ATOM 1120 C C . ASP A 1 135 ? 13.937 -5.925 -27.160 1.00 98.06 135 ASP A C 1
ATOM 1122 O O . ASP A 1 135 ? 14.459 -5.979 -28.273 1.00 98.06 135 ASP A O 1
ATOM 1126 N N . HIS A 1 136 ? 14.579 -6.330 -26.068 1.00 98.12 136 HIS A N 1
ATOM 1127 C CA . HIS A 1 136 ? 15.903 -6.932 -26.104 1.00 98.12 136 HIS A CA 1
ATOM 1128 C C . HIS A 1 136 ? 16.086 -7.951 -24.965 1.00 98.12 136 HIS A C 1
ATOM 1130 O O . HIS A 1 136 ? 15.407 -7.872 -23.932 1.00 98.12 136 HIS A O 1
ATOM 1136 N N . PRO A 1 137 ? 16.981 -8.947 -25.125 1.00 98.38 137 PRO A N 1
ATOM 1137 C CA . PRO A 1 137 ? 17.102 -10.067 -24.189 1.00 98.38 137 PRO A CA 1
ATOM 1138 C C . PRO A 1 137 ? 17.371 -9.655 -22.738 1.00 98.38 137 PRO A C 1
ATOM 1140 O O . PRO A 1 137 ? 16.865 -10.284 -21.809 1.00 98.38 137 PRO A O 1
ATOM 1143 N N . GLU A 1 138 ? 18.145 -8.594 -22.521 1.00 98.19 138 GLU A N 1
ATOM 1144 C CA . GLU A 1 138 ? 18.531 -8.128 -21.192 1.00 98.19 138 GLU A CA 1
ATOM 1145 C C . GLU A 1 138 ? 17.336 -7.585 -20.401 1.00 98.19 138 GLU A C 1
ATOM 1147 O O . GLU A 1 138 ? 17.283 -7.781 -19.182 1.00 98.19 138 GLU A O 1
ATOM 1152 N N . PHE A 1 139 ? 16.365 -6.951 -21.069 1.00 98.62 139 PHE A N 1
ATOM 1153 C CA . PHE A 1 139 ? 15.124 -6.507 -20.437 1.00 98.62 139 PHE A CA 1
ATOM 1154 C C . PHE A 1 139 ? 14.243 -7.696 -20.044 1.00 98.62 139 PHE A C 1
ATOM 1156 O O . PHE A 1 139 ? 13.752 -7.759 -18.913 1.00 98.62 139 PHE A O 1
ATOM 1163 N N . TRP A 1 140 ? 14.079 -8.675 -20.935 1.00 98.50 140 TRP A N 1
ATOM 1164 C CA . TRP A 1 140 ? 13.273 -9.865 -20.648 1.00 98.50 140 TRP A CA 1
ATOM 1165 C C . TRP A 1 140 ? 13.890 -10.710 -19.521 1.00 98.50 140 TRP A C 1
ATOM 1167 O O . TRP A 1 140 ? 13.189 -11.105 -18.590 1.00 98.50 140 TRP A O 1
ATOM 1177 N N . ALA A 1 141 ? 15.218 -10.858 -19.502 1.00 98.38 141 ALA A N 1
ATOM 1178 C CA . ALA A 1 141 ? 15.938 -11.500 -18.400 1.00 98.38 141 ALA A CA 1
ATOM 1179 C C . ALA A 1 141 ? 15.801 -10.731 -17.071 1.00 98.38 141 ALA A C 1
ATOM 1181 O O . ALA A 1 141 ? 15.705 -11.331 -15.993 1.00 98.38 141 ALA A O 1
ATOM 1182 N N . PHE A 1 142 ? 15.774 -9.393 -17.122 1.00 98.56 142 PHE A N 1
ATOM 1183 C CA . PHE A 1 142 ? 15.432 -8.569 -15.962 1.00 98.56 142 PHE A CA 1
ATOM 1184 C C . PHE A 1 142 ? 14.020 -8.893 -15.451 1.00 98.56 142 PHE A C 1
ATOM 1186 O O . PHE A 1 142 ? 13.842 -9.076 -14.241 1.00 98.56 142 PHE A O 1
ATOM 1193 N N . LEU A 1 143 ? 13.034 -8.977 -16.349 1.00 98.69 143 LEU A N 1
ATOM 1194 C CA . LEU A 1 143 ? 11.639 -9.222 -15.997 1.00 98.69 143 LEU A CA 1
ATOM 1195 C C . LEU A 1 143 ? 11.458 -10.592 -15.330 1.00 98.69 143 LEU A C 1
ATOM 1197 O O . LEU A 1 143 ? 10.840 -10.663 -14.264 1.00 98.69 143 LEU A O 1
ATOM 1201 N N . ASP A 1 144 ? 12.077 -11.642 -15.870 1.00 98.69 144 ASP A N 1
ATOM 1202 C CA . ASP A 1 144 ? 12.098 -12.981 -15.267 1.00 98.69 144 ASP A CA 1
ATOM 1203 C C . ASP A 1 144 ? 12.671 -12.964 -13.850 1.00 98.69 144 ASP A C 1
ATOM 1205 O O . ASP A 1 144 ? 12.029 -13.399 -12.886 1.00 98.69 144 ASP A O 1
ATOM 1209 N N . ARG A 1 145 ? 13.855 -12.366 -13.683 1.00 98.62 145 ARG A N 1
ATOM 1210 C CA . ARG A 1 145 ? 14.505 -12.255 -12.371 1.00 98.62 145 ARG A CA 1
ATOM 1211 C C . ARG A 1 145 ? 13.660 -11.448 -11.384 1.00 98.62 145 ARG A C 1
ATOM 1213 O O . ARG A 1 145 ? 13.624 -11.772 -10.191 1.00 98.62 145 ARG A O 1
ATOM 1220 N N . ALA A 1 146 ? 12.969 -10.408 -11.852 1.00 98.62 146 ALA A N 1
ATOM 1221 C CA . ALA A 1 146 ? 12.060 -9.625 -11.027 1.00 98.62 146 ALA A CA 1
ATOM 1222 C C . ALA A 1 146 ? 10.859 -10.467 -10.560 1.00 98.62 146 ALA A C 1
ATOM 1224 O O . ALA A 1 146 ? 10.555 -10.438 -9.359 1.00 98.62 146 ALA A O 1
ATOM 1225 N N . MET A 1 147 ? 10.232 -11.236 -11.463 1.00 98.62 147 MET A N 1
ATOM 1226 C CA . MET A 1 147 ? 9.129 -12.158 -11.157 1.00 98.62 147 MET A CA 1
ATOM 1227 C C . MET A 1 147 ? 9.551 -13.219 -10.135 1.00 98.62 147 MET A C 1
ATOM 1229 O O . MET A 1 147 ? 8.873 -13.406 -9.121 1.00 98.62 147 MET A O 1
ATOM 1233 N N . ASP A 1 148 ? 10.707 -13.852 -10.334 1.00 98.31 148 ASP A N 1
ATOM 1234 C CA . ASP A 1 148 ? 11.231 -14.875 -9.425 1.00 98.31 148 ASP A CA 1
ATOM 1235 C C . ASP A 1 148 ? 11.549 -14.327 -8.037 1.00 98.31 148 ASP A C 1
ATOM 1237 O O . ASP A 1 148 ? 11.210 -14.940 -7.021 1.00 98.31 148 ASP A O 1
ATOM 1241 N N . GLY A 1 149 ? 12.176 -13.151 -7.963 1.00 97.25 149 GLY A N 1
ATOM 1242 C CA . GLY A 1 149 ? 12.434 -12.503 -6.683 1.00 97.25 149 GLY A CA 1
ATOM 1243 C C . GLY A 1 149 ? 11.135 -12.153 -5.950 1.00 97.25 149 GLY A C 1
ATOM 1244 O O . GLY A 1 149 ? 11.042 -12.344 -4.737 1.00 97.25 149 GLY A O 1
ATOM 1245 N N . PHE A 1 150 ? 10.103 -11.698 -6.666 1.00 96.88 150 PHE A N 1
ATOM 1246 C CA . PHE A 1 150 ? 8.796 -11.435 -6.067 1.00 96.88 150 PHE A CA 1
ATOM 1247 C C . PHE A 1 150 ? 8.169 -12.710 -5.499 1.00 96.88 150 PHE A C 1
ATOM 1249 O O . PHE A 1 150 ? 7.785 -12.740 -4.327 1.00 96.88 150 PHE A O 1
ATOM 1256 N N . LEU A 1 151 ? 8.094 -13.768 -6.306 1.00 95.75 151 LEU A N 1
ATOM 1257 C CA . LEU A 1 151 ? 7.415 -15.008 -5.937 1.00 95.75 151 LEU A CA 1
ATOM 1258 C C . LEU A 1 151 ? 8.128 -15.740 -4.803 1.00 95.75 151 LEU A C 1
ATOM 1260 O O . LEU A 1 151 ? 7.461 -16.184 -3.874 1.00 95.75 151 LEU A O 1
ATOM 1264 N N . ARG A 1 152 ? 9.463 -15.699 -4.751 1.00 94.19 152 ARG A N 1
ATOM 1265 C CA . ARG A 1 152 ? 10.244 -16.205 -3.610 1.00 94.19 152 ARG A CA 1
ATOM 1266 C C . ARG A 1 152 ? 9.837 -15.565 -2.282 1.00 94.19 152 ARG A C 1
ATOM 1268 O O . ARG A 1 152 ? 9.779 -16.235 -1.253 1.00 94.19 152 ARG A O 1
ATOM 1275 N N . VAL A 1 153 ? 9.556 -14.259 -2.275 1.00 91.50 153 VAL A N 1
ATOM 1276 C CA . VAL A 1 153 ? 9.087 -13.554 -1.069 1.00 91.50 153 VAL A CA 1
ATOM 1277 C C . VAL A 1 153 ? 7.663 -13.974 -0.711 1.00 91.50 153 VAL A C 1
ATOM 1279 O O . VAL A 1 153 ? 7.359 -14.138 0.472 1.00 91.50 153 VAL A O 1
ATOM 1282 N N . VAL A 1 154 ? 6.799 -14.168 -1.711 1.00 90.38 154 VAL A N 1
ATOM 1283 C CA . VAL A 1 154 ? 5.419 -14.634 -1.511 1.00 90.38 154 VAL A CA 1
ATOM 1284 C C . VAL A 1 154 ? 5.385 -16.052 -0.944 1.00 90.38 154 VAL A C 1
ATOM 1286 O O . VAL A 1 154 ? 4.714 -16.265 0.063 1.00 90.38 154 VAL A O 1
ATOM 1289 N N . GLU A 1 155 ? 6.144 -16.980 -1.521 1.00 89.25 155 GLU A N 1
ATOM 1290 C CA . GLU A 1 155 ? 6.271 -18.375 -1.078 1.00 89.25 155 GLU A CA 1
ATOM 1291 C C . GLU A 1 155 ? 6.850 -18.459 0.338 1.00 89.25 155 GLU A C 1
ATOM 1293 O O . GLU A 1 155 ? 6.285 -19.109 1.220 1.00 89.25 155 GLU A O 1
ATOM 1298 N N . LYS A 1 156 ? 7.929 -17.713 0.615 1.00 85.00 156 LYS A N 1
ATOM 1299 C CA . LYS A 1 156 ? 8.513 -17.651 1.962 1.00 85.00 156 LYS A CA 1
ATOM 1300 C C . LYS A 1 156 ? 7.526 -17.107 2.997 1.00 85.00 156 LYS A C 1
ATOM 1302 O O . LYS A 1 156 ? 7.567 -17.502 4.157 1.00 85.00 156 LYS A O 1
ATOM 1307 N N . ALA A 1 157 ? 6.616 -16.219 2.605 1.00 80.69 157 ALA A N 1
ATOM 1308 C CA . ALA A 1 157 ? 5.583 -15.719 3.505 1.00 80.69 157 ALA A CA 1
ATOM 1309 C C . ALA A 1 157 ? 4.500 -16.754 3.838 1.00 80.69 157 ALA A C 1
ATOM 1311 O O . ALA A 1 157 ? 3.758 -16.560 4.803 1.00 80.69 157 ALA A O 1
ATOM 1312 N N . GLU A 1 158 ? 4.373 -17.823 3.055 1.00 76.50 158 GLU A N 1
ATOM 1313 C CA . GLU A 1 158 ? 3.454 -18.920 3.360 1.00 76.50 158 GLU A CA 1
ATOM 1314 C C . GLU A 1 158 ? 4.008 -19.805 4.474 1.00 76.50 158 GLU A C 1
ATOM 1316 O O . GLU A 1 158 ? 3.2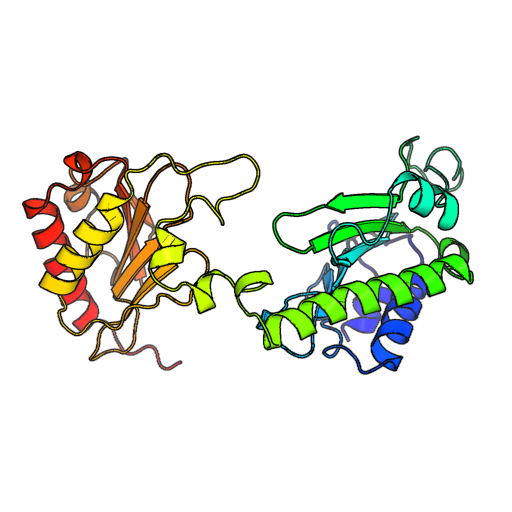59 -20.195 5.368 1.00 76.50 158 GLU A O 1
ATOM 1321 N N . THR A 1 159 ? 5.324 -20.028 4.480 1.00 77.50 159 THR A N 1
ATOM 1322 C CA . THR A 1 159 ? 6.023 -20.794 5.522 1.00 77.50 159 THR A CA 1
ATOM 1323 C C . THR A 1 159 ? 6.378 -19.943 6.745 1.00 77.50 159 THR A C 1
ATOM 1325 O O . THR A 1 159 ? 6.317 -20.427 7.873 1.00 77.50 159 THR A O 1
ATOM 1328 N N . ASN A 1 160 ? 6.677 -18.654 6.558 1.00 77.25 160 ASN A N 1
ATOM 1329 C CA . ASN A 1 160 ? 6.917 -17.688 7.628 1.00 77.25 160 ASN A CA 1
ATOM 1330 C C . ASN A 1 160 ? 6.154 -16.365 7.396 1.00 77.25 160 ASN A C 1
ATOM 1332 O O . ASN A 1 160 ? 6.698 -15.393 6.855 1.00 77.25 160 ASN A O 1
ATOM 1336 N N . PRO A 1 161 ? 4.904 -16.262 7.886 1.00 73.19 161 PRO A N 1
ATOM 1337 C CA . PRO A 1 161 ? 4.069 -15.080 7.682 1.00 73.19 161 PRO A CA 1
ATOM 1338 C C . PRO A 1 161 ? 4.635 -13.771 8.251 1.00 73.19 161 PRO A C 1
ATOM 1340 O O . PRO A 1 161 ? 4.164 -12.697 7.868 1.00 73.19 161 PRO A O 1
ATOM 1343 N N . GLN A 1 162 ? 5.629 -13.813 9.151 1.00 76.44 162 GLN A N 1
ATOM 1344 C CA . GLN A 1 162 ? 6.218 -12.607 9.748 1.00 76.44 162 GLN A CA 1
ATOM 1345 C C . GLN A 1 162 ? 7.023 -11.750 8.760 1.00 76.44 162 GLN A C 1
ATOM 1347 O O . GLN A 1 162 ? 7.185 -10.543 8.983 1.00 76.44 162 GLN A O 1
ATOM 1352 N N . ASP A 1 163 ? 7.502 -12.342 7.666 1.00 72.06 163 ASP A N 1
ATOM 1353 C CA . ASP A 1 163 ? 8.346 -11.643 6.695 1.00 72.06 163 ASP A CA 1
ATOM 1354 C C . ASP A 1 163 ? 7.538 -10.633 5.868 1.00 72.06 163 ASP A C 1
ATOM 1356 O O . ASP A 1 163 ? 7.974 -9.497 5.655 1.00 72.06 163 ASP A O 1
ATOM 1360 N N . LEU A 1 164 ? 6.314 -11.004 5.486 1.00 76.06 164 LEU A N 1
ATOM 1361 C CA . LEU A 1 164 ? 5.454 -10.215 4.596 1.00 76.06 164 LEU A CA 1
ATOM 1362 C C . LEU A 1 164 ? 4.238 -9.632 5.331 1.00 76.06 164 LEU A C 1
ATOM 1364 O O . LEU A 1 164 ? 3.852 -8.485 5.091 1.00 76.06 164 LEU A O 1
ATOM 1368 N N . LEU A 1 165 ? 3.671 -10.384 6.281 1.00 83.00 165 LEU A N 1
ATOM 1369 C CA . LEU A 1 165 ? 2.450 -10.051 7.023 1.00 83.00 165 LEU A CA 1
ATOM 1370 C C . LEU A 1 165 ? 2.679 -10.079 8.553 1.00 83.00 165 LEU A C 1
ATOM 1372 O O . LEU A 1 165 ? 1.898 -10.709 9.275 1.00 83.00 165 LEU A O 1
ATOM 1376 N N . PRO A 1 166 ? 3.692 -9.367 9.094 1.00 83.88 166 PRO A N 1
ATOM 1377 C CA . PRO A 1 166 ? 4.043 -9.420 10.518 1.00 83.88 166 PRO A CA 1
ATOM 1378 C C . PRO A 1 166 ? 2.880 -9.083 11.447 1.00 83.88 166 PRO A C 1
ATOM 1380 O O . PRO A 1 166 ? 2.778 -9.642 12.531 1.00 83.88 166 PRO A O 1
ATOM 1383 N N . TRP A 1 167 ? 1.957 -8.223 11.019 1.00 87.38 167 TRP A N 1
ATOM 1384 C CA . TRP A 1 167 ? 0.771 -7.883 11.801 1.00 87.38 167 TRP A CA 1
ATOM 1385 C C . TRP A 1 167 ? -0.226 -9.041 11.935 1.00 87.38 167 TRP A C 1
ATOM 1387 O O . TRP A 1 167 ? -0.876 -9.160 12.967 1.00 87.38 167 TRP A O 1
ATOM 1397 N N . LYS A 1 168 ? -0.334 -9.929 10.936 1.00 84.69 168 LYS A N 1
ATOM 1398 C CA . LYS A 1 168 ? -1.198 -11.115 11.034 1.00 84.69 168 LYS A CA 1
ATOM 1399 C C . LYS A 1 168 ? -0.612 -12.164 11.974 1.00 84.69 168 LYS A C 1
ATOM 1401 O O . LYS A 1 168 ? -1.376 -12.823 12.668 1.00 84.69 168 LYS A O 1
ATOM 1406 N N . ALA A 1 169 ? 0.714 -12.299 11.981 1.00 85.94 169 ALA A N 1
ATOM 1407 C CA . ALA A 1 169 ? 1.425 -13.250 12.829 1.00 85.94 169 ALA A CA 1
ATOM 1408 C C . ALA A 1 169 ? 1.539 -12.772 14.287 1.00 85.94 169 ALA A C 1
ATOM 1410 O O . ALA A 1 169 ? 1.300 -13.540 15.210 1.00 85.94 169 ALA A O 1
ATOM 1411 N N . LEU A 1 170 ? 1.879 -11.497 14.503 1.00 88.06 170 LEU A N 1
ATOM 1412 C CA . LEU A 1 170 ? 2.116 -10.936 15.839 1.00 88.06 170 LEU A CA 1
ATOM 1413 C C . LEU A 1 170 ? 0.836 -10.438 16.529 1.00 88.06 170 LEU A C 1
ATOM 1415 O O . LEU A 1 170 ? 0.841 -10.248 17.748 1.00 88.06 170 LEU A O 1
ATOM 1419 N N . GLY A 1 171 ? -0.241 -10.183 15.775 1.00 90.75 171 GLY A N 1
ATOM 1420 C CA . GLY A 1 171 ? -1.516 -9.698 16.305 1.00 90.75 171 GLY A CA 1
ATOM 1421 C C . GLY A 1 171 ? -1.338 -8.456 17.182 1.00 90.75 171 GLY A C 1
ATOM 1422 O O . GLY A 1 171 ? -0.725 -7.477 16.763 1.00 90.75 171 GLY A O 1
ATOM 1423 N N . LYS A 1 172 ? -1.807 -8.512 18.436 1.00 93.06 172 LYS A N 1
ATOM 1424 C CA . LYS A 1 172 ? -1.700 -7.405 19.405 1.00 93.06 172 LYS A CA 1
ATOM 1425 C C . LYS A 1 172 ? -0.278 -6.847 19.531 1.00 93.06 172 LYS A C 1
ATOM 1427 O O . LYS A 1 172 ? -0.105 -5.629 19.485 1.00 93.06 172 LYS A O 1
ATOM 1432 N N . LYS A 1 173 ? 0.744 -7.714 19.590 1.00 91.25 173 LYS A N 1
ATOM 1433 C CA . LYS A 1 173 ? 2.151 -7.295 19.738 1.00 91.25 173 LYS A CA 1
ATOM 1434 C C . LYS A 1 173 ? 2.606 -6.384 18.595 1.00 91.25 173 LYS A C 1
ATOM 1436 O O . LYS A 1 173 ? 3.364 -5.453 18.824 1.00 91.25 173 LYS A O 1
ATOM 1441 N N . TRP A 1 174 ? 2.108 -6.572 17.370 1.00 92.69 174 TRP A N 1
ATOM 1442 C CA . TRP A 1 174 ? 2.457 -5.689 16.250 1.00 92.69 174 TRP A CA 1
ATOM 1443 C C . TRP A 1 174 ? 2.122 -4.225 16.532 1.00 92.69 174 TRP A C 1
ATOM 1445 O O . TRP A 1 174 ? 2.888 -3.333 16.166 1.00 92.69 174 TRP A O 1
ATOM 1455 N N . HIS A 1 175 ? 0.992 -3.958 17.184 1.00 94.00 175 HIS A N 1
ATOM 1456 C CA . HIS A 1 175 ? 0.502 -2.601 17.399 1.00 94.00 175 HIS A CA 1
ATOM 1457 C C . HIS A 1 175 ? 1.299 -1.828 18.457 1.00 94.00 175 HIS A C 1
ATOM 1459 O O . HIS A 1 175 ? 1.222 -0.599 18.468 1.00 94.00 175 HIS A O 1
ATOM 1465 N N . THR A 1 176 ? 2.117 -2.516 19.259 1.00 90.62 176 THR A N 1
ATOM 1466 C CA . THR A 1 176 ? 3.035 -1.922 20.240 1.00 90.62 176 THR A CA 1
ATOM 1467 C C . THR A 1 176 ? 4.495 -1.887 19.774 1.00 90.62 176 THR A C 1
ATOM 1469 O O . THR A 1 176 ? 5.326 -1.295 20.459 1.00 90.62 176 THR A O 1
ATOM 1472 N N . LEU A 1 177 ? 4.832 -2.446 18.608 1.00 90.56 177 LEU A N 1
ATOM 1473 C CA . LEU A 1 177 ? 6.172 -2.329 18.021 1.00 90.56 177 LEU A CA 1
ATOM 1474 C C . LEU A 1 177 ? 6.343 -1.024 17.229 1.00 90.56 177 LEU A C 1
ATOM 1476 O O . LEU A 1 177 ? 5.399 -0.544 16.595 1.00 90.56 177 LEU A O 1
ATOM 1480 N N . ASP A 1 178 ? 7.573 -0.509 17.165 1.00 86.94 178 ASP A N 1
ATOM 1481 C CA . ASP A 1 178 ? 7.934 0.627 16.296 1.00 86.94 178 ASP A CA 1
ATOM 1482 C C . ASP A 1 178 ? 8.067 0.225 14.814 1.00 86.94 178 ASP A C 1
ATOM 1484 O O . ASP A 1 178 ? 8.074 1.066 13.916 1.00 86.94 178 ASP A O 1
ATOM 1488 N N . ARG A 1 179 ? 8.077 -1.081 14.513 1.00 85.94 179 ARG A N 1
ATOM 1489 C CA . ARG A 1 179 ? 7.966 -1.582 13.136 1.00 85.94 179 ARG A CA 1
ATOM 1490 C C . ARG A 1 179 ? 6.573 -1.274 12.572 1.00 85.94 179 ARG A C 1
ATOM 1492 O O . ARG A 1 179 ? 5.562 -1.456 13.248 1.00 85.94 179 ARG A O 1
ATOM 1499 N N . GLY A 1 180 ? 6.502 -0.842 11.311 1.00 84.94 180 GLY A N 1
ATOM 1500 C CA . GLY A 1 180 ? 5.239 -0.620 10.590 1.00 84.94 180 GLY A CA 1
ATOM 1501 C C . GLY A 1 180 ? 4.714 0.816 10.573 1.00 84.94 180 GLY A C 1
ATOM 1502 O O . GLY A 1 180 ? 3.662 1.052 9.977 1.00 84.94 180 GLY A O 1
ATOM 1503 N N . PHE A 1 181 ? 5.424 1.761 11.191 1.00 88.50 181 PHE A N 1
ATOM 1504 C CA . PHE A 1 181 ? 5.196 3.189 10.968 1.00 88.50 181 PHE A CA 1
ATOM 1505 C C . PHE A 1 181 ? 5.670 3.608 9.561 1.00 88.50 181 PHE A C 1
ATOM 1507 O O . PHE A 1 181 ? 6.453 2.882 8.936 1.00 88.50 181 PHE A O 1
ATOM 1514 N N . PRO A 1 182 ? 5.174 4.739 9.023 1.00 84.12 182 PRO A N 1
ATOM 1515 C CA . PRO A 1 182 ? 5.658 5.284 7.757 1.00 84.12 182 PRO A CA 1
ATOM 1516 C C . PRO A 1 182 ? 7.192 5.440 7.730 1.00 84.12 182 PRO A C 1
ATOM 1518 O O . PRO A 1 182 ? 7.785 5.720 8.777 1.00 84.12 182 PRO A O 1
ATOM 1521 N N . PRO A 1 183 ? 7.844 5.284 6.560 1.00 79.62 183 PRO A N 1
ATOM 1522 C CA . PRO A 1 183 ? 9.292 5.454 6.435 1.00 79.62 183 PRO A CA 1
ATOM 1523 C C . PRO A 1 183 ? 9.778 6.786 7.025 1.00 79.62 183 PRO A C 1
ATOM 1525 O O . PRO A 1 183 ? 9.126 7.811 6.845 1.00 79.62 183 PRO A O 1
ATOM 1528 N N . GLY A 1 184 ? 10.903 6.761 7.747 1.00 82.88 184 GLY A N 1
ATOM 1529 C CA . GLY A 1 184 ? 11.487 7.953 8.379 1.00 82.88 184 GLY A CA 1
ATOM 1530 C C . GLY A 1 184 ? 10.743 8.467 9.618 1.00 82.88 184 GLY A C 1
ATOM 1531 O O . GLY A 1 184 ? 11.058 9.544 10.114 1.00 82.88 184 GLY A O 1
ATOM 1532 N N . THR A 1 185 ? 9.755 7.726 10.133 1.00 87.31 185 THR A N 1
ATOM 1533 C CA . THR A 1 185 ? 8.982 8.134 11.315 1.00 87.31 185 THR A CA 1
ATOM 1534 C C . THR A 1 185 ? 8.985 7.067 12.404 1.00 87.31 185 THR A C 1
ATOM 1536 O O . THR A 1 185 ? 9.046 5.872 12.122 1.00 87.31 185 THR A O 1
ATOM 1539 N N . SER A 1 186 ? 8.872 7.508 13.656 1.00 87.31 186 SER A N 1
ATOM 1540 C CA . SER A 1 186 ? 8.748 6.659 14.843 1.00 87.31 186 SER A CA 1
ATOM 1541 C C . SER A 1 186 ? 7.517 7.044 15.664 1.00 87.31 186 SER A C 1
ATOM 1543 O O . SER A 1 186 ? 6.924 8.116 15.488 1.00 87.31 186 SER A O 1
ATOM 1545 N N . ARG A 1 187 ? 7.095 6.147 16.554 1.00 93.88 187 ARG A N 1
ATOM 1546 C CA . ARG A 1 187 ? 5.985 6.393 17.472 1.00 93.88 187 ARG A CA 1
ATOM 1547 C C . ARG A 1 187 ? 6.323 7.530 18.438 1.00 93.88 187 ARG A C 1
ATOM 1549 O O . ARG A 1 187 ? 7.347 7.494 19.104 1.00 93.88 187 ARG A O 1
ATOM 1556 N N . ARG A 1 188 ? 5.413 8.499 18.568 1.00 94.31 188 ARG A N 1
ATOM 1557 C CA . ARG A 1 188 ? 5.508 9.618 19.525 1.00 94.31 188 ARG A CA 1
ATOM 1558 C C . ARG A 1 188 ? 4.453 9.563 20.634 1.00 94.31 188 ARG A C 1
ATOM 1560 O O . ARG A 1 188 ? 4.286 10.544 21.348 1.00 94.31 188 ARG A O 1
ATOM 1567 N N . TRP A 1 189 ? 3.700 8.469 20.737 1.00 95.56 189 TRP A N 1
ATOM 1568 C CA . TRP A 1 189 ? 2.659 8.252 21.747 1.00 95.56 189 TRP A CA 1
ATOM 1569 C C . TRP A 1 189 ? 3.029 7.082 22.669 1.00 95.56 189 TRP A C 1
ATOM 1571 O O . TRP A 1 189 ? 3.685 6.142 22.226 1.00 95.56 189 TRP A O 1
ATOM 1581 N N . ASN A 1 190 ? 2.626 7.138 23.941 1.00 94.88 190 ASN A N 1
ATOM 1582 C CA . ASN A 1 190 ? 2.962 6.119 24.941 1.00 94.88 190 ASN A CA 1
ATOM 1583 C C . ASN A 1 190 ? 2.267 4.771 24.613 1.00 94.88 190 ASN A C 1
ATOM 1585 O O . ASN A 1 190 ? 1.037 4.754 24.559 1.00 94.88 190 ASN A O 1
ATOM 1589 N N . PRO A 1 191 ? 3.007 3.652 24.440 1.00 92.44 191 PRO A N 1
ATOM 1590 C CA . PRO A 1 191 ? 2.453 2.325 24.146 1.00 92.44 191 PRO A CA 1
ATOM 1591 C C . PRO A 1 191 ? 1.320 1.874 25.079 1.00 92.44 191 PRO A C 1
ATOM 1593 O O . PRO A 1 191 ? 0.375 1.247 24.607 1.00 92.44 191 PRO A O 1
ATOM 1596 N N . GLU A 1 192 ? 1.388 2.236 26.362 1.00 93.25 192 GLU A N 1
ATOM 1597 C CA . GLU A 1 192 ? 0.408 1.886 27.401 1.00 93.25 192 GLU A CA 1
ATOM 1598 C C . GLU A 1 192 ? -1.004 2.406 27.085 1.00 93.25 192 GLU A C 1
ATOM 1600 O O . GLU A 1 192 ? -2.005 1.809 27.478 1.00 93.25 192 GLU A O 1
ATOM 1605 N N . LEU A 1 193 ? -1.110 3.491 26.307 1.00 96.06 193 LEU A N 1
ATOM 1606 C CA . LEU A 1 193 ? -2.399 4.027 25.866 1.00 96.06 193 LEU A CA 1
ATOM 1607 C C . LEU A 1 193 ? -3.236 3.001 25.102 1.00 96.06 193 LEU A C 1
ATOM 1609 O O . LEU A 1 193 ? -4.462 3.074 25.148 1.00 96.06 193 LEU A O 1
ATOM 1613 N N . LEU A 1 194 ? -2.595 2.078 24.376 1.00 96.44 194 LEU A N 1
ATOM 1614 C CA . LEU A 1 194 ? -3.313 1.049 23.635 1.00 96.44 194 LEU A CA 1
ATOM 1615 C C . LEU A 1 194 ? -4.047 0.109 24.588 1.00 96.44 194 LEU A C 1
ATOM 1617 O O . LEU A 1 194 ? -5.211 -0.186 24.345 1.00 96.44 194 LEU A O 1
ATOM 1621 N N . ASP A 1 195 ? -3.389 -0.334 25.656 1.00 95.50 195 ASP A N 1
ATOM 1622 C CA . ASP A 1 195 ? -3.989 -1.244 26.629 1.00 95.50 195 ASP A CA 1
ATOM 1623 C C . ASP A 1 195 ? -5.097 -0.540 27.420 1.00 95.50 195 ASP A C 1
ATOM 1625 O O . ASP A 1 195 ? -6.224 -1.031 27.434 1.00 95.50 195 ASP A O 1
ATOM 1629 N N . ARG A 1 196 ? -4.845 0.681 27.913 1.00 96.25 196 ARG A N 1
ATOM 1630 C CA . ARG A 1 196 ? -5.860 1.480 28.625 1.00 96.25 196 ARG A CA 1
ATOM 1631 C C . ARG A 1 196 ? -7.098 1.782 27.773 1.00 96.25 196 ARG A C 1
ATOM 1633 O O . ARG A 1 196 ? -8.219 1.731 28.266 1.00 96.25 196 ARG A O 1
ATOM 1640 N N . LEU A 1 197 ? -6.928 2.097 26.485 1.00 97.38 197 LEU A N 1
ATOM 1641 C CA . LEU A 1 197 ? -8.073 2.298 25.588 1.00 97.38 197 LEU A CA 1
ATOM 1642 C C . LEU A 1 197 ? -8.808 0.989 25.297 1.00 97.38 197 LEU A C 1
ATOM 1644 O O . LEU A 1 197 ? -10.031 1.009 25.224 1.00 97.38 197 LEU A O 1
ATOM 1648 N N . CYS A 1 198 ? -8.099 -0.135 25.136 1.00 96.81 198 CYS A N 1
ATOM 1649 C CA . CYS A 1 198 ? -8.753 -1.440 25.007 1.00 96.81 198 CYS A CA 1
ATOM 1650 C C . CYS A 1 198 ? -9.631 -1.735 26.230 1.00 96.81 198 CYS A C 1
ATOM 1652 O O . CYS A 1 198 ? -10.769 -2.156 26.057 1.00 96.81 198 CYS A O 1
ATOM 1654 N N . GLU A 1 199 ? -9.121 -1.488 27.438 1.00 96.62 199 GLU A N 1
ATOM 1655 C CA . GLU A 1 199 ? -9.853 -1.682 28.694 1.00 96.62 199 GLU A CA 1
ATOM 1656 C C . GLU A 1 199 ? -11.113 -0.813 28.757 1.00 96.62 199 GLU A C 1
ATOM 1658 O O . GLU A 1 199 ? -12.199 -1.345 28.967 1.00 96.62 199 GLU A O 1
ATOM 1663 N N . LEU A 1 200 ? -11.002 0.493 28.485 1.00 97.44 200 LEU A N 1
ATOM 1664 C CA . LEU A 1 200 ? -12.156 1.403 28.474 1.00 97.44 200 LEU A CA 1
ATOM 1665 C C . LEU A 1 200 ? -13.209 1.004 27.429 1.00 97.44 200 LEU A C 1
ATOM 1667 O O . LEU A 1 200 ? -14.405 1.075 27.696 1.00 97.44 200 LEU A O 1
ATOM 1671 N N . LEU A 1 201 ? -12.787 0.562 26.240 1.00 97.62 201 LEU A N 1
ATOM 1672 C CA . LEU A 1 201 ? -13.709 0.108 25.195 1.00 97.62 201 LEU A CA 1
ATOM 1673 C C . LEU A 1 201 ? -14.431 -1.185 25.599 1.00 97.62 201 LEU A C 1
ATOM 1675 O O . LEU A 1 201 ? -15.646 -1.286 25.436 1.00 97.62 201 LEU A O 1
ATOM 1679 N N . LEU A 1 202 ? -13.705 -2.158 26.155 1.00 97.19 202 LEU A N 1
ATOM 1680 C CA . LEU A 1 202 ? -14.290 -3.408 26.649 1.00 97.19 202 LEU A CA 1
ATOM 1681 C C . LEU A 1 202 ? -15.152 -3.192 27.897 1.00 97.19 202 LEU A C 1
ATOM 1683 O O . LEU A 1 202 ? -16.094 -3.939 28.114 1.00 97.19 202 LEU A O 1
ATOM 1687 N N . GLN A 1 203 ? -14.904 -2.152 28.689 1.00 97.31 203 GLN A N 1
ATOM 1688 C CA . GLN A 1 203 ? -15.794 -1.796 29.793 1.00 97.31 203 GLN A CA 1
ATOM 1689 C C . GLN A 1 203 ? -17.191 -1.385 29.298 1.00 97.31 203 GLN A C 1
ATOM 1691 O O . GLN A 1 203 ? -18.178 -1.630 29.987 1.00 97.31 203 GLN A O 1
ATOM 1696 N N . VAL A 1 204 ? -17.283 -0.764 28.117 1.00 96.88 204 VAL A N 1
ATOM 1697 C CA . VAL A 1 204 ? -18.563 -0.331 27.530 1.00 96.88 204 VAL A CA 1
ATOM 1698 C C . VAL A 1 204 ? -19.233 -1.448 26.739 1.00 96.88 204 VAL A C 1
ATOM 1700 O O . VAL A 1 204 ? -20.432 -1.660 26.892 1.00 96.88 204 VAL A O 1
ATOM 1703 N N . VAL A 1 205 ? -18.475 -2.182 25.920 1.00 95.88 205 VAL A N 1
ATOM 1704 C CA . VAL A 1 205 ? -18.986 -3.323 25.142 1.00 95.88 205 VAL A CA 1
ATOM 1705 C C . VAL A 1 205 ? -18.085 -4.546 25.387 1.00 95.88 205 VAL A C 1
ATOM 1707 O O . VAL A 1 205 ? -17.168 -4.795 24.590 1.00 95.88 205 VAL A O 1
ATOM 1710 N N . PRO A 1 206 ? -18.331 -5.326 26.463 1.00 95.44 206 PRO A N 1
ATOM 1711 C CA . PRO A 1 206 ? -17.441 -6.404 26.926 1.00 95.44 206 PRO A CA 1
ATOM 1712 C C . PRO A 1 206 ? -17.153 -7.495 25.902 1.00 95.44 206 PRO A C 1
ATOM 1714 O O . PRO A 1 206 ? -16.027 -7.975 25.802 1.00 95.44 206 PRO A O 1
ATOM 1717 N N . ASN A 1 207 ? -18.143 -7.838 25.082 1.00 93.94 207 ASN A N 1
ATOM 1718 C CA . ASN A 1 207 ? -18.033 -8.914 24.095 1.00 93.94 207 ASN A CA 1
ATOM 1719 C C . ASN A 1 207 ? -17.581 -8.413 22.713 1.00 93.94 207 ASN A C 1
ATOM 1721 O O . ASN A 1 207 ? -17.821 -9.066 21.697 1.00 93.94 207 ASN A O 1
ATOM 1725 N N . SER A 1 208 ? -16.930 -7.246 22.650 1.00 95.00 208 SER A N 1
ATOM 1726 C CA . SER A 1 208 ? -16.406 -6.722 21.389 1.00 95.00 208 SER A CA 1
ATOM 1727 C C . SER A 1 208 ? -15.351 -7.651 20.796 1.00 95.00 208 SER A C 1
ATOM 1729 O O . SER A 1 208 ? -14.316 -7.924 21.408 1.00 95.00 208 SER A O 1
ATOM 1731 N N . ARG A 1 209 ? -15.537 -8.057 19.538 1.00 95.62 209 ARG A N 1
ATOM 1732 C CA . ARG A 1 209 ? -14.499 -8.792 18.809 1.00 95.62 209 ARG A CA 1
ATOM 1733 C C . ARG A 1 209 ? -13.418 -7.823 18.333 1.00 95.62 209 ARG A C 1
ATOM 1735 O O . ARG A 1 209 ? -13.685 -6.929 17.529 1.00 95.62 209 ARG A O 1
ATOM 1742 N N . ILE A 1 210 ? -12.182 -8.034 18.782 1.00 96.81 210 ILE A N 1
ATOM 1743 C CA . ILE A 1 210 ? -11.050 -7.145 18.483 1.00 96.81 210 ILE A CA 1
ATOM 1744 C C . ILE A 1 210 ? -10.279 -7.614 17.240 1.00 96.81 210 ILE A C 1
ATOM 1746 O O . ILE A 1 210 ? -9.762 -8.732 17.174 1.00 96.81 210 ILE A O 1
ATOM 1750 N N . GLY A 1 211 ? -10.160 -6.741 16.240 1.00 94.94 211 GLY A N 1
ATOM 1751 C CA . GLY A 1 211 ? -9.503 -7.028 14.964 1.00 94.94 211 GLY A CA 1
ATOM 1752 C C . GLY A 1 211 ? -7.990 -6.788 14.952 1.00 94.94 211 GLY A C 1
ATOM 1753 O O . GLY A 1 211 ? -7.519 -5.850 14.317 1.00 94.94 211 GLY A O 1
ATOM 1754 N N . TRP A 1 212 ? -7.201 -7.673 15.564 1.00 94.50 212 TRP A N 1
ATOM 1755 C CA . TRP A 1 212 ? -5.729 -7.550 15.615 1.00 94.50 212 TRP A CA 1
ATOM 1756 C C . TRP A 1 212 ? -4.983 -7.857 14.304 1.00 94.50 212 TRP A C 1
ATOM 1758 O O . TRP A 1 212 ? -3.779 -7.646 14.208 1.00 94.50 212 TRP A O 1
ATOM 1768 N N . LYS A 1 213 ? -5.667 -8.393 13.286 1.00 89.06 213 LYS A N 1
ATOM 1769 C CA . LYS A 1 213 ? -5.045 -8.838 12.021 1.00 89.06 213 LYS A CA 1
ATOM 1770 C C . LYS A 1 213 ? -4.948 -7.736 10.957 1.00 89.06 213 LYS A C 1
ATOM 1772 O O . LYS A 1 213 ? -4.604 -8.021 9.807 1.00 89.06 213 LYS A O 1
ATOM 1777 N N . ASN A 1 214 ? -5.225 -6.488 11.323 1.00 89.81 214 ASN A N 1
ATOM 1778 C CA . ASN A 1 214 ? -5.134 -5.330 10.441 1.00 89.81 214 ASN A CA 1
ATOM 1779 C C . ASN A 1 214 ? -3.791 -4.609 10.623 1.00 89.81 214 ASN A C 1
ATOM 1781 O O . ASN A 1 214 ? -3.290 -4.454 11.730 1.00 89.81 214 ASN A O 1
ATOM 1785 N N . LYS A 1 215 ? -3.193 -4.122 9.528 1.00 90.44 215 LYS A N 1
ATOM 1786 C CA . LYS A 1 215 ? -1.829 -3.559 9.558 1.00 90.44 215 LYS A CA 1
ATOM 1787 C C . LYS A 1 215 ? -1.704 -2.288 10.402 1.00 90.44 215 LYS A C 1
ATOM 1789 O O . LYS A 1 215 ? -0.660 -2.057 11.006 1.00 90.44 215 LYS A O 1
ATOM 1794 N N . VAL A 1 216 ? -2.722 -1.429 10.392 1.00 93.94 216 VAL A N 1
ATOM 1795 C CA . VAL A 1 216 ? -2.643 -0.082 10.994 1.00 93.94 216 VAL A CA 1
ATOM 1796 C C . VAL A 1 216 ? -3.821 0.267 11.896 1.00 93.94 216 VAL A C 1
ATOM 1798 O O . VAL A 1 216 ? -3.750 1.270 12.608 1.00 93.94 216 VAL A O 1
ATOM 1801 N N . THR A 1 217 ? -4.885 -0.535 11.862 1.00 96.75 217 THR A N 1
ATOM 1802 C CA . THR A 1 217 ? -6.107 -0.338 12.643 1.00 96.75 217 THR A CA 1
ATOM 1803 C C . THR A 1 217 ? -6.365 -1.510 13.575 1.00 96.75 217 THR A C 1
ATOM 1805 O O . THR A 1 217 ? -5.931 -2.620 13.297 1.00 96.75 217 THR A O 1
ATOM 1808 N N . VAL A 1 218 ? -7.100 -1.261 14.652 1.00 97.81 218 VAL A N 1
ATOM 1809 C CA . VAL A 1 218 ? -7.659 -2.270 15.552 1.00 97.81 218 VAL A CA 1
ATOM 1810 C C . VAL A 1 218 ? -9.143 -1.928 15.715 1.00 97.81 218 VAL A C 1
ATOM 1812 O O . VAL A 1 218 ? -9.479 -1.063 16.526 1.00 97.81 218 VAL A O 1
ATOM 1815 N N . PRO A 1 219 ? -10.028 -2.481 14.867 1.00 97.62 219 PRO A N 1
ATOM 1816 C CA . PRO A 1 219 ? -11.463 -2.300 15.021 1.00 97.62 219 PRO A CA 1
ATOM 1817 C C . PRO A 1 219 ? -11.987 -3.133 16.195 1.00 97.62 219 PRO A C 1
ATOM 1819 O O . PRO A 1 219 ? -11.555 -4.269 16.396 1.00 97.62 219 PRO A O 1
ATOM 1822 N N . PHE A 1 220 ? -12.946 -2.571 16.917 1.00 97.69 220 PHE A N 1
ATOM 1823 C CA . PHE A 1 220 ? -13.768 -3.235 17.918 1.00 97.69 220 PHE A CA 1
ATOM 1824 C C . PHE A 1 220 ? -15.143 -3.426 17.298 1.00 97.69 220 PHE A C 1
ATOM 1826 O O . PHE A 1 220 ? -15.840 -2.458 16.989 1.00 97.69 220 PHE A O 1
ATOM 1833 N N . VAL A 1 221 ? -15.481 -4.681 17.027 1.00 95.00 221 VAL A N 1
ATOM 1834 C CA . VAL A 1 221 ? -16.731 -5.060 16.374 1.00 95.00 221 VAL A CA 1
ATOM 1835 C C . VAL A 1 221 ? -17.773 -5.358 17.438 1.00 95.00 221 VAL A C 1
ATOM 1837 O O . VAL A 1 221 ? -17.512 -6.171 18.324 1.00 95.00 221 VAL A O 1
ATOM 1840 N N . HIS A 1 222 ? -18.926 -4.698 17.343 1.00 92.38 222 HIS A N 1
ATOM 1841 C CA . HIS A 1 222 ? -20.043 -4.914 18.253 1.00 92.38 222 HIS A CA 1
ATOM 1842 C C . HIS A 1 222 ? -20.598 -6.331 18.042 1.00 92.38 222 HIS A C 1
ATOM 1844 O O . HIS A 1 222 ? -20.767 -6.729 16.884 1.00 92.38 222 HIS A O 1
ATOM 1850 N N . PRO A 1 223 ? -20.862 -7.102 19.112 1.00 89.62 223 PRO A N 1
ATOM 1851 C CA . PRO A 1 223 ? -21.325 -8.484 18.991 1.00 89.62 223 PRO A CA 1
ATOM 1852 C C . PRO A 1 223 ? -22.667 -8.583 18.256 1.00 89.62 223 PRO A C 1
ATOM 1854 O O . PRO A 1 223 ? -22.799 -9.421 17.372 1.00 89.62 223 PRO A O 1
ATOM 1857 N N . ASP A 1 224 ? -23.605 -7.681 18.556 1.00 87.81 224 ASP A N 1
ATOM 1858 C CA . ASP A 1 224 ? -24.978 -7.788 18.045 1.00 87.81 224 ASP A CA 1
ATOM 1859 C C . ASP A 1 224 ? -25.125 -7.317 16.593 1.00 87.81 224 ASP A C 1
ATOM 1861 O O . ASP A 1 224 ? -25.855 -7.921 15.817 1.00 87.81 224 ASP A O 1
ATOM 1865 N N . THR A 1 225 ? -24.405 -6.261 16.196 1.00 86.25 225 THR A N 1
ATOM 1866 C CA . THR A 1 225 ? -24.540 -5.674 14.849 1.00 86.25 225 THR A CA 1
ATOM 1867 C C . THR A 1 225 ? -23.490 -6.194 13.870 1.00 86.25 225 THR A C 1
ATOM 1869 O O . THR A 1 225 ? -23.585 -5.970 12.668 1.00 86.25 225 THR A O 1
ATOM 1872 N N . GLY A 1 226 ? -22.410 -6.813 14.359 1.00 88.50 226 GLY A N 1
ATOM 1873 C CA . GLY A 1 226 ? -21.282 -7.230 13.524 1.00 88.50 226 GLY A CA 1
ATOM 1874 C C . GLY A 1 226 ? -20.493 -6.076 12.883 1.00 88.50 226 GLY A C 1
ATOM 1875 O O . GLY A 1 226 ? -19.547 -6.329 12.129 1.00 88.50 226 GLY A O 1
ATOM 1876 N N . THR A 1 227 ? -20.812 -4.815 13.202 1.00 90.19 227 THR A N 1
ATOM 1877 C CA . THR A 1 227 ? -20.131 -3.626 12.669 1.00 90.19 227 THR A CA 1
ATOM 1878 C C . THR A 1 227 ? -19.120 -3.044 13.661 1.00 90.19 227 THR A C 1
ATOM 1880 O O . THR A 1 227 ? -19.183 -3.273 14.870 1.00 90.19 227 THR A O 1
ATOM 1883 N N . ALA A 1 228 ? -18.117 -2.319 13.154 1.00 94.12 228 ALA A N 1
ATOM 1884 C CA . ALA A 1 228 ? -17.103 -1.692 14.001 1.00 94.12 228 ALA A CA 1
ATOM 1885 C C . ALA A 1 228 ? -17.655 -0.424 14.672 1.00 94.12 228 ALA A C 1
ATOM 1887 O O . ALA A 1 228 ? -17.864 0.581 13.994 1.00 94.12 228 ALA A O 1
ATOM 1888 N N . TRP A 1 229 ? -17.828 -0.458 15.995 1.00 95.38 229 TRP A N 1
ATOM 1889 C CA . TRP A 1 229 ? -18.316 0.680 16.789 1.00 95.38 229 TRP A CA 1
ATOM 1890 C C . TRP A 1 229 ? -17.180 1.592 17.278 1.00 95.38 229 TRP A C 1
ATOM 1892 O O . TRP A 1 229 ? -17.392 2.765 17.575 1.00 95.38 229 TRP A O 1
ATOM 1902 N N . ALA A 1 230 ? -15.950 1.074 17.307 1.00 97.69 230 ALA A N 1
ATOM 1903 C CA . ALA A 1 230 ? -14.743 1.838 17.594 1.00 97.69 230 ALA A CA 1
ATOM 1904 C C . ALA A 1 230 ? -13.565 1.330 16.756 1.00 97.69 230 ALA A C 1
ATOM 1906 O O . ALA A 1 230 ? -13.446 0.141 16.459 1.00 97.69 230 ALA A O 1
ATOM 1907 N N . ILE A 1 231 ? -12.669 2.231 16.354 1.00 98.31 231 ILE A N 1
ATOM 1908 C CA . ILE A 1 231 ? -11.485 1.897 15.558 1.00 98.31 231 ILE A CA 1
ATOM 1909 C C . ILE A 1 231 ? -10.277 2.647 16.109 1.00 98.31 231 ILE A C 1
ATOM 1911 O O . ILE A 1 231 ? -10.206 3.875 16.043 1.00 98.31 231 ILE A O 1
ATOM 1915 N N . LEU A 1 232 ? -9.280 1.908 16.596 1.00 98.25 232 LEU A N 1
ATOM 1916 C CA . LEU A 1 232 ? -7.988 2.481 16.966 1.00 98.25 232 LEU A CA 1
ATOM 1917 C C . LEU A 1 232 ? -7.045 2.487 15.762 1.00 98.25 232 LEU A C 1
ATOM 1919 O O . LEU A 1 232 ? -6.867 1.466 15.108 1.00 98.25 232 LEU A O 1
ATOM 1923 N N . HIS A 1 233 ? -6.384 3.608 15.482 1.00 97.44 233 HIS A N 1
ATOM 1924 C CA . HIS A 1 233 ? -5.302 3.700 14.499 1.00 97.44 233 HIS A CA 1
ATOM 1925 C C . HIS A 1 233 ? -3.954 3.788 15.211 1.00 97.44 233 HIS A C 1
ATOM 1927 O O . HIS A 1 233 ? -3.605 4.835 15.761 1.00 97.44 233 HIS A O 1
ATOM 1933 N N . THR A 1 234 ? -3.167 2.715 15.148 1.00 96.06 234 THR A N 1
ATOM 1934 C CA . THR A 1 234 ? -1.950 2.572 15.964 1.00 96.06 234 THR A CA 1
ATOM 1935 C C . THR A 1 234 ? -0.668 2.934 15.211 1.00 96.06 234 THR A C 1
ATOM 1937 O O . THR A 1 234 ? 0.337 3.275 15.822 1.00 96.06 234 THR A O 1
ATOM 1940 N N . LYS A 1 235 ? -0.676 2.939 13.872 1.00 94.12 235 LYS A N 1
ATOM 1941 C CA . LYS A 1 235 ? 0.509 3.274 13.050 1.00 94.12 235 LYS A CA 1
ATOM 1942 C C . LYS A 1 235 ? 0.519 4.724 12.557 1.00 94.12 235 LYS A C 1
ATOM 1944 O O . LYS A 1 235 ? 0.961 5.022 11.449 1.00 94.12 235 LYS A O 1
ATOM 1949 N N . ARG A 1 236 ? 0.006 5.646 13.381 1.00 94.06 236 ARG A N 1
ATOM 1950 C CA . ARG A 1 236 ? 0.119 7.100 13.183 1.00 94.06 236 ARG A CA 1
ATOM 1951 C C . ARG A 1 236 ? 1.192 7.640 14.142 1.00 94.06 236 ARG A C 1
ATOM 1953 O O . ARG A 1 236 ? 0.988 7.543 15.348 1.00 94.06 236 ARG A O 1
ATOM 1960 N N . PRO A 1 237 ? 2.311 8.206 13.646 1.00 93.31 237 PRO A N 1
ATOM 1961 C CA . PRO A 1 237 ? 3.431 8.632 14.495 1.00 93.31 237 PRO A CA 1
ATOM 1962 C C . PRO A 1 237 ? 3.025 9.565 15.641 1.00 93.31 237 PRO A C 1
ATOM 1964 O O . PRO A 1 237 ? 3.409 9.355 16.784 1.00 93.31 237 PRO A O 1
ATOM 1967 N N . ASN A 1 238 ? 2.198 10.571 15.350 1.00 94.75 238 ASN A N 1
ATOM 1968 C CA . ASN A 1 238 ? 1.989 11.709 16.253 1.00 94.75 238 ASN A CA 1
ATOM 1969 C C . ASN A 1 238 ? 1.025 11.455 17.425 1.00 94.75 238 ASN A C 1
ATOM 1971 O O . ASN A 1 238 ? 1.040 12.239 18.379 1.00 94.75 238 ASN A O 1
ATOM 1975 N N . ALA A 1 239 ? 0.155 10.445 17.316 1.00 96.50 239 ALA A N 1
ATOM 1976 C CA . ALA A 1 239 ? -0.855 10.100 18.315 1.00 96.50 239 ALA A CA 1
ATOM 1977 C C . ALA A 1 239 ? -1.512 8.749 17.994 1.00 96.50 239 ALA A C 1
ATOM 1979 O O . ALA A 1 239 ? -1.743 8.447 16.817 1.00 96.50 239 ALA A O 1
ATOM 1980 N N . LEU A 1 240 ? -1.912 8.018 19.033 1.00 97.25 240 LEU A N 1
ATOM 1981 C CA . LEU A 1 240 ? -2.900 6.950 18.933 1.00 97.25 240 LEU A CA 1
ATOM 1982 C C . LEU A 1 240 ? -4.262 7.601 18.686 1.00 97.25 240 LEU A C 1
ATOM 1984 O O . LEU A 1 240 ? -4.673 8.485 19.439 1.00 97.25 240 LEU A O 1
ATOM 1988 N N . ARG A 1 241 ? -4.935 7.234 17.593 1.00 97.81 241 ARG A N 1
ATOM 1989 C CA . ARG A 1 241 ? -6.229 7.840 17.244 1.00 97.81 241 ARG A CA 1
ATOM 1990 C C . ARG A 1 241 ? -7.355 6.866 17.509 1.00 97.81 241 ARG A C 1
ATOM 1992 O O . ARG A 1 241 ? -7.273 5.734 17.046 1.00 97.81 241 ARG A O 1
ATOM 1999 N N . LEU A 1 242 ? -8.397 7.336 18.173 1.00 98.44 242 LEU A N 1
ATOM 2000 C CA . LEU A 1 242 ? -9.661 6.632 18.307 1.00 98.44 242 LEU A CA 1
ATOM 2001 C C . LEU A 1 242 ? -10.668 7.273 17.358 1.00 98.44 242 LEU A C 1
ATOM 2003 O O . LEU A 1 242 ? -10.793 8.497 17.308 1.00 98.44 242 LEU A O 1
ATOM 2007 N N . VAL A 1 243 ? -11.347 6.437 16.587 1.00 98.00 243 VAL A N 1
ATOM 2008 C CA . VAL A 1 243 ? -12.450 6.834 15.721 1.00 98.00 243 VAL A CA 1
ATOM 2009 C C . VAL A 1 243 ? -13.697 6.101 16.184 1.00 98.00 243 VAL A C 1
ATOM 2011 O O . VAL A 1 243 ? -13.687 4.873 16.247 1.00 98.00 243 VAL A O 1
ATOM 2014 N N . LEU A 1 244 ? -14.747 6.855 16.487 1.00 97.12 244 LEU A N 1
ATOM 2015 C CA . LEU A 1 244 ? -16.057 6.342 16.873 1.00 97.12 244 LEU A CA 1
ATOM 2016 C C . LEU A 1 244 ? -17.040 6.741 15.770 1.00 97.12 244 LEU A C 1
ATOM 2018 O O . LEU A 1 244 ? -17.370 7.926 15.650 1.00 97.12 244 LEU A O 1
ATOM 2022 N N . PRO A 1 245 ? -17.445 5.806 14.898 1.00 95.00 245 PRO A N 1
ATOM 2023 C CA . PRO A 1 245 ? -18.598 6.020 14.043 1.00 95.00 245 PRO A CA 1
ATOM 2024 C C . PRO A 1 245 ? -19.827 6.232 14.933 1.00 95.00 245 PRO A C 1
ATOM 2026 O O . PRO A 1 245 ? -20.006 5.508 15.909 1.00 95.00 245 PRO A O 1
ATOM 2029 N N . VAL A 1 246 ? -20.678 7.193 14.599 1.00 93.56 246 VAL A N 1
ATOM 2030 C CA . VAL A 1 246 ? -21.973 7.449 15.251 1.00 93.56 246 VAL A CA 1
ATOM 2031 C C . VAL A 1 246 ? -22.992 7.886 14.196 1.00 93.56 246 VAL A C 1
ATOM 2033 O O . VAL A 1 246 ? -22.582 8.409 13.154 1.00 93.56 246 VAL A O 1
ATOM 2036 N N . PRO A 1 247 ? -24.303 7.682 14.411 1.00 92.06 247 PRO A N 1
ATOM 2037 C CA . PRO A 1 247 ? -25.323 8.268 13.550 1.00 92.06 247 PRO A CA 1
ATOM 2038 C C . PRO A 1 247 ? -25.132 9.776 13.385 1.00 92.06 247 PRO A C 1
ATOM 2040 O O . PRO A 1 247 ? -24.590 10.457 14.264 1.00 92.06 247 PRO A O 1
ATOM 2043 N N . LYS A 1 248 ? -25.585 10.286 12.241 1.00 92.50 248 LYS A N 1
ATOM 2044 C CA . LYS A 1 248 ? -25.460 11.696 11.880 1.00 92.50 248 LYS A CA 1
ATOM 2045 C C . LYS A 1 248 ? -25.990 12.623 12.981 1.00 92.50 248 LYS A C 1
ATOM 2047 O O . LYS A 1 248 ? -27.070 12.395 13.518 1.00 92.50 248 LYS A O 1
ATOM 2052 N N . ASN A 1 249 ? -25.237 13.678 13.288 1.00 91.69 249 ASN A N 1
ATOM 2053 C CA . ASN A 1 249 ? -25.565 14.734 14.250 1.00 91.69 249 ASN A CA 1
ATOM 2054 C C . ASN A 1 249 ? -25.815 14.250 15.689 1.00 91.69 249 ASN A C 1
ATOM 2056 O O . ASN A 1 249 ? -26.408 14.975 16.487 1.00 91.69 249 ASN A O 1
ATOM 2060 N N . ARG A 1 250 ? -25.367 13.039 16.051 1.00 93.69 250 ARG A N 1
ATOM 2061 C CA . ARG A 1 250 ? -25.632 12.480 17.384 1.00 93.69 250 ARG A CA 1
ATOM 2062 C C . ARG A 1 250 ? -24.725 13.036 18.478 1.00 93.69 250 ARG A C 1
ATOM 2064 O O . ARG A 1 250 ? -25.155 13.165 19.618 1.00 93.69 250 ARG A O 1
ATOM 2071 N N . ILE A 1 251 ? -23.481 13.352 18.135 1.00 95.06 251 ILE A N 1
ATOM 2072 C CA . ILE A 1 251 ? -22.484 13.908 19.054 1.00 95.06 251 ILE A CA 1
ATOM 2073 C C . ILE A 1 251 ? -22.140 15.318 18.586 1.00 95.06 251 ILE A C 1
ATOM 2075 O O . ILE A 1 251 ? -21.909 15.543 17.401 1.00 95.06 251 ILE A O 1
ATOM 2079 N N . THR A 1 252 ? -22.089 16.276 19.510 1.00 94.25 252 THR A N 1
ATOM 2080 C CA . THR A 1 252 ? -21.737 17.667 19.194 1.00 94.25 252 THR A CA 1
ATOM 2081 C C . THR A 1 252 ? -20.236 17.906 19.345 1.00 94.25 252 THR A C 1
ATOM 2083 O O . THR A 1 252 ? -19.558 17.250 20.137 1.00 94.25 252 THR A O 1
ATOM 2086 N N . GLN A 1 253 ? -19.692 18.892 18.624 1.00 93.50 253 GLN A N 1
ATOM 2087 C CA . GLN A 1 253 ? -18.275 19.254 18.757 1.00 93.50 253 GLN A CA 1
ATOM 2088 C C . GLN A 1 253 ? -17.939 19.672 20.201 1.00 93.50 253 GLN A C 1
ATOM 2090 O O . GLN A 1 253 ? -16.892 19.282 20.710 1.00 93.50 253 GLN A O 1
ATOM 2095 N N . GLY A 1 254 ? -18.843 20.394 20.879 1.00 94.25 254 GLY A N 1
ATOM 2096 C CA . GLY A 1 254 ? -18.693 20.807 22.280 1.00 94.25 254 GLY A CA 1
ATOM 2097 C C . GLY A 1 254 ? -18.499 19.634 23.246 1.00 94.25 254 GLY A C 1
ATOM 2098 O O . GLY A 1 254 ? -17.633 19.701 24.116 1.00 94.25 254 GLY A O 1
ATOM 2099 N N . ARG A 1 255 ? -19.228 18.525 23.034 1.00 94.88 255 ARG A N 1
ATOM 2100 C CA . ARG A 1 255 ? -19.179 17.317 23.879 1.00 94.88 255 ARG A CA 1
ATOM 2101 C C . ARG A 1 255 ? -17.788 16.691 23.962 1.00 94.88 255 ARG A C 1
ATOM 2103 O O . ARG A 1 255 ? -17.449 16.076 24.973 1.00 94.88 255 ARG A O 1
ATOM 2110 N N . ILE A 1 256 ? -17.000 16.834 22.898 1.00 95.38 256 ILE A N 1
ATOM 2111 C CA . ILE A 1 256 ? -15.706 16.166 22.756 1.00 95.38 256 ILE A CA 1
ATOM 2112 C C . ILE A 1 256 ? -14.515 17.092 23.000 1.00 95.38 256 ILE A C 1
ATOM 2114 O O . ILE A 1 256 ? -13.402 16.585 23.091 1.00 95.38 256 ILE A O 1
ATOM 2118 N N . LEU A 1 257 ? -14.715 18.416 23.115 1.00 93.69 257 LEU A N 1
ATOM 2119 C CA . LEU A 1 257 ? -13.634 19.418 23.173 1.00 93.69 257 LEU A CA 1
ATOM 2120 C C . LEU A 1 257 ? -12.602 19.150 24.269 1.00 93.69 257 LEU A C 1
ATOM 2122 O O . LEU A 1 257 ? -11.423 19.459 24.094 1.00 93.69 257 LEU A O 1
ATOM 2126 N N . SER A 1 258 ? -13.037 18.585 25.394 1.00 91.38 258 SER A N 1
ATOM 2127 C CA . SER A 1 258 ? -12.166 18.316 26.530 1.00 91.38 258 SER A CA 1
ATOM 2128 C C . SER A 1 258 ? -11.350 17.030 26.376 1.00 91.38 258 SER A C 1
ATOM 2130 O O . SER A 1 258 ? -10.375 16.882 27.105 1.00 91.38 258 SER A O 1
ATOM 2132 N N . ILE A 1 259 ? -11.687 16.115 25.462 1.00 94.25 259 ILE A N 1
ATOM 2133 C CA . ILE A 1 259 ? -11.131 14.755 25.434 1.00 94.25 259 ILE A CA 1
ATOM 2134 C C . ILE A 1 259 ? -10.008 14.645 24.396 1.00 94.25 259 ILE A C 1
ATOM 2136 O O . ILE A 1 259 ? -10.200 14.855 23.196 1.00 94.25 259 ILE A O 1
ATOM 2140 N N . GLY A 1 260 ? -8.821 14.237 24.846 1.00 93.88 260 GLY A N 1
ATOM 2141 C CA . GLY A 1 260 ? -7.658 14.079 23.981 1.00 93.88 260 GLY A CA 1
ATOM 2142 C C . GLY A 1 260 ? -7.145 15.395 23.382 1.00 93.88 260 GLY A C 1
ATOM 2143 O O . GLY A 1 260 ? -7.314 16.482 23.929 1.00 93.88 260 GLY A O 1
ATOM 2144 N N . ARG A 1 261 ? -6.457 15.288 22.241 1.00 94.88 261 ARG A N 1
ATOM 2145 C CA . ARG A 1 261 ? -5.796 16.406 21.552 1.00 94.88 261 ARG A CA 1
ATOM 2146 C C . ARG A 1 261 ? -6.468 16.744 20.229 1.00 94.88 261 ARG A C 1
ATOM 2148 O O . ARG A 1 261 ? -6.481 15.927 19.303 1.00 94.88 261 ARG A O 1
ATOM 2155 N N . SER A 1 262 ? -6.921 17.990 20.111 1.00 93.56 262 SER A N 1
ATOM 2156 C CA . SER A 1 262 ? -7.586 18.518 18.911 1.00 93.56 262 SER A CA 1
ATOM 2157 C C . SER A 1 262 ? -8.713 17.588 18.423 1.00 93.56 262 SER A C 1
ATOM 2159 O O . SER A 1 262 ? -8.638 17.092 17.291 1.00 93.56 262 SER A O 1
ATOM 2161 N N . PRO A 1 263 ? -9.696 17.275 19.287 1.00 95.81 263 PRO A N 1
ATOM 2162 C CA . PRO A 1 263 ? -10.825 16.422 18.939 1.00 95.81 263 PRO A CA 1
ATOM 2163 C C . PRO A 1 263 ? -11.639 17.050 17.802 1.00 95.81 263 PRO A C 1
ATOM 2165 O O . PRO A 1 263 ? -11.750 18.271 17.692 1.00 95.81 263 PRO A O 1
ATOM 2168 N N . SER A 1 264 ? -12.181 16.219 16.919 1.00 97.00 264 SER A N 1
ATOM 2169 C CA . SER A 1 264 ? -12.902 16.689 15.730 1.00 97.00 264 SER A CA 1
ATOM 2170 C C . SER A 1 264 ? -13.968 15.698 15.301 1.00 97.00 264 SER A C 1
ATOM 2172 O O . SER A 1 264 ? -13.745 14.493 15.417 1.00 97.00 264 SER A O 1
ATOM 2174 N N . ILE A 1 265 ? -15.044 16.192 14.703 1.00 97.12 265 ILE A N 1
ATOM 2175 C CA . ILE A 1 265 ? -16.054 15.374 14.030 1.00 97.12 265 ILE A CA 1
ATOM 2176 C C . ILE A 1 265 ? -15.859 15.490 12.516 1.00 97.12 265 ILE A C 1
ATOM 2178 O O . ILE A 1 265 ? -15.737 16.589 11.982 1.00 97.12 265 ILE A O 1
ATOM 2182 N N . ASP A 1 266 ? -15.792 14.355 11.823 1.00 95.50 266 ASP A N 1
ATOM 2183 C CA . ASP A 1 266 ? -15.876 14.308 10.361 1.00 95.50 266 ASP A CA 1
ATOM 2184 C C . ASP A 1 266 ? -17.272 13.852 9.948 1.00 95.50 266 ASP A C 1
ATOM 2186 O O . ASP A 1 266 ? -17.612 12.677 10.107 1.00 95.50 266 ASP A O 1
ATOM 2190 N N . GLY A 1 267 ? -18.042 14.800 9.420 1.00 91.62 267 GLY A N 1
ATOM 2191 C CA . GLY A 1 267 ? -19.385 14.591 8.898 1.00 91.62 267 GLY A CA 1
ATOM 2192 C C . GLY A 1 267 ? -19.474 14.668 7.377 1.00 91.62 267 GLY A C 1
ATOM 2193 O O . GLY A 1 267 ? -20.499 15.087 6.856 1.00 91.62 267 GLY A O 1
ATOM 2194 N N . SER A 1 268 ? -18.422 14.288 6.652 1.00 90.31 268 SER A N 1
ATOM 2195 C CA . SER A 1 268 ? -18.444 14.243 5.180 1.00 90.31 268 SER A CA 1
ATOM 2196 C C . SER A 1 268 ? -19.380 13.180 4.592 1.00 90.31 268 SER A C 1
ATOM 2198 O O . SER A 1 268 ? -19.642 13.208 3.395 1.00 90.31 268 SER A O 1
ATOM 2200 N N . ARG A 1 269 ? -19.861 12.225 5.402 1.00 87.75 269 ARG A N 1
ATOM 2201 C CA . ARG A 1 269 ? -20.820 11.196 4.976 1.00 87.75 269 ARG A CA 1
ATOM 2202 C C . ARG A 1 269 ? -22.240 11.560 5.391 1.00 87.75 269 ARG A C 1
ATOM 2204 O O . ARG A 1 269 ? -22.441 12.114 6.473 1.00 87.75 269 ARG A O 1
ATOM 2211 N N . ASP A 1 270 ? -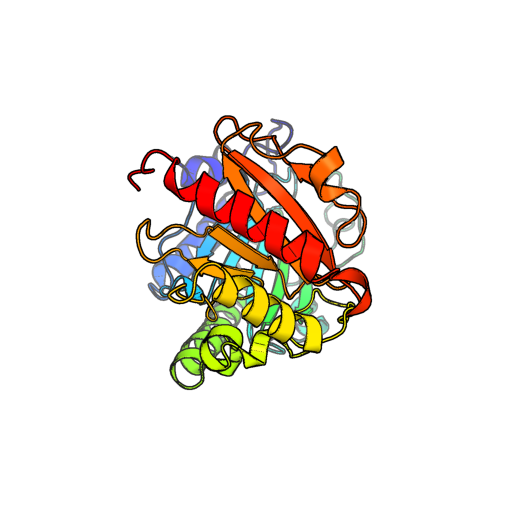23.200 11.168 4.563 1.00 86.44 270 ASP A N 1
ATOM 2212 C CA . ASP A 1 270 ? -24.615 11.511 4.742 1.00 86.44 270 ASP A CA 1
ATOM 2213 C C . ASP A 1 270 ? -25.253 10.794 5.940 1.00 86.44 270 ASP A C 1
ATOM 2215 O O . ASP A 1 270 ? -26.076 11.372 6.643 1.00 86.44 270 ASP A O 1
ATOM 2219 N N . ASP A 1 271 ? -24.840 9.553 6.220 1.00 87.75 271 ASP A N 1
ATOM 2220 C CA . ASP A 1 271 ? -25.477 8.677 7.213 1.00 87.75 271 ASP A CA 1
ATOM 2221 C C . ASP A 1 271 ? -24.708 8.548 8.538 1.00 87.75 271 ASP A C 1
ATOM 2223 O O . ASP A 1 271 ? -25.220 7.987 9.508 1.00 87.75 271 ASP A O 1
ATOM 2227 N N . VAL A 1 272 ? -23.457 9.013 8.593 1.00 91.62 272 VAL A N 1
ATOM 2228 C CA . VAL A 1 272 ? -22.558 8.734 9.719 1.00 91.62 272 VAL A CA 1
ATOM 2229 C C . VAL A 1 272 ? -21.580 9.874 9.962 1.00 91.62 272 VAL A C 1
ATOM 2231 O O . VAL A 1 272 ? -20.918 10.357 9.043 1.00 91.62 272 VAL A O 1
ATOM 2234 N N . ASP A 1 273 ? -21.415 10.226 11.230 1.00 95.12 273 ASP A N 1
ATOM 2235 C CA . ASP A 1 273 ? -20.327 11.077 11.685 1.00 95.12 273 ASP A CA 1
ATOM 2236 C C . ASP A 1 273 ? -19.215 10.225 12.297 1.00 95.12 273 ASP A C 1
ATOM 2238 O O . ASP A 1 273 ? -19.447 9.202 12.942 1.00 95.12 273 ASP A O 1
ATOM 2242 N N . HIS A 1 274 ? -17.971 10.643 12.086 1.00 96.62 274 HIS A N 1
ATOM 2243 C CA . HIS A 1 274 ? -16.813 10.022 12.715 1.00 96.62 274 HIS A CA 1
ATOM 2244 C C . HIS A 1 274 ? -16.238 10.968 13.761 1.00 96.62 274 HIS A C 1
ATOM 2246 O O . HIS A 1 274 ? -15.537 11.927 13.423 1.00 96.62 274 HIS A O 1
ATOM 2252 N N . VAL A 1 275 ? -16.470 10.659 15.035 1.00 97.50 275 VAL A N 1
ATOM 2253 C CA . VAL A 1 275 ? -15.804 11.337 16.150 1.00 97.50 275 VAL A CA 1
ATOM 2254 C C . VAL A 1 275 ? -14.352 10.870 16.192 1.00 97.50 275 VAL A C 1
ATOM 2256 O O . VAL A 1 275 ? -14.070 9.674 16.268 1.00 97.50 275 VAL A O 1
ATOM 2259 N N . ARG A 1 276 ? -13.408 11.808 16.107 1.00 97.94 276 ARG A N 1
ATOM 2260 C CA . ARG A 1 276 ? -11.966 11.540 16.048 1.00 97.94 276 ARG A CA 1
ATOM 2261 C C . ARG A 1 276 ? -11.272 12.136 17.258 1.00 97.94 276 ARG A C 1
ATOM 2263 O O . ARG A 1 276 ? -11.165 13.355 17.382 1.00 97.94 276 ARG A O 1
ATOM 2270 N N . LEU A 1 277 ? -10.709 11.263 18.082 1.00 98.12 277 LEU A N 1
ATOM 2271 C CA . LEU A 1 277 ? -9.927 11.612 19.262 1.00 98.12 277 LEU A CA 1
ATOM 2272 C C . LEU A 1 277 ? -8.466 11.204 19.057 1.00 98.12 277 LEU A C 1
ATOM 2274 O O . LEU A 1 277 ? -8.157 10.273 18.305 1.00 98.12 277 LEU A O 1
ATOM 2278 N N . ARG A 1 278 ? -7.541 11.922 19.697 1.00 98.06 278 ARG A N 1
ATOM 2279 C CA . ARG A 1 278 ? -6.096 11.685 19.567 1.00 98.06 278 ARG A CA 1
ATOM 2280 C C . ARG A 1 278 ? -5.440 11.709 20.938 1.00 98.06 278 ARG A C 1
ATOM 2282 O O . ARG A 1 278 ? -5.627 12.666 21.679 1.00 98.06 278 ARG A O 1
ATOM 2289 N N . PHE A 1 279 ? -4.611 10.713 21.220 1.00 97.94 279 PHE A N 1
ATOM 2290 C CA . PHE A 1 279 ? -3.932 10.551 22.502 1.00 97.94 279 PHE A CA 1
ATOM 2291 C C . PHE A 1 279 ? -2.431 10.374 22.282 1.00 97.94 279 PHE A C 1
ATOM 2293 O O . PHE A 1 279 ? -1.999 9.619 21.403 1.00 97.94 279 PHE A O 1
ATOM 2300 N N . ARG A 1 280 ? -1.623 11.092 23.059 1.00 96.62 280 ARG A N 1
ATOM 2301 C CA . ARG A 1 280 ? -0.162 11.000 23.047 1.00 96.62 280 ARG A CA 1
ATOM 2302 C C . ARG A 1 280 ? 0.376 10.497 24.380 1.00 96.62 280 ARG A C 1
ATOM 2304 O O . ARG A 1 280 ? 1.270 9.654 24.378 1.00 96.62 280 ARG A O 1
ATOM 2311 N N . THR A 1 281 ? -0.180 10.968 25.490 1.00 96.06 281 THR A N 1
ATOM 2312 C CA . THR A 1 281 ? 0.197 10.552 26.847 1.00 96.06 281 THR A CA 1
ATOM 2313 C C . THR A 1 281 ? -1.032 10.093 27.640 1.00 96.06 281 THR A C 1
ATOM 2315 O O . THR A 1 281 ? -2.148 10.470 27.281 1.00 96.06 281 THR A O 1
ATOM 2318 N N . PRO A 1 282 ? -0.870 9.306 28.723 1.00 93.44 282 PRO A N 1
ATOM 2319 C CA . PRO A 1 282 ? -1.992 8.867 29.562 1.00 93.44 282 PRO A CA 1
ATOM 2320 C C . PRO A 1 282 ? -2.863 10.006 30.114 1.00 93.44 282 PRO A C 1
ATOM 2322 O O . PRO A 1 282 ? -4.069 9.830 30.253 1.00 93.44 282 PRO A O 1
ATOM 2325 N N . ALA A 1 283 ? -2.282 11.185 30.356 1.00 92.19 283 ALA A N 1
ATOM 2326 C CA . ALA A 1 283 ? -3.013 12.374 30.801 1.00 92.19 283 ALA A CA 1
ATOM 2327 C C . ALA A 1 283 ? -4.062 12.865 29.784 1.00 92.19 283 ALA A C 1
ATOM 2329 O O . ALA A 1 283 ? -5.037 13.505 30.165 1.00 92.19 283 ALA A O 1
ATOM 2330 N N . ASP A 1 284 ? -3.895 12.543 28.497 1.00 94.00 284 ASP A N 1
ATOM 2331 C CA . ASP A 1 284 ? -4.844 12.931 27.452 1.00 94.00 284 ASP A CA 1
ATOM 2332 C C . ASP A 1 284 ? -6.165 12.129 27.523 1.00 94.00 284 ASP A C 1
ATOM 2334 O O . ASP A 1 284 ? -7.140 12.531 26.888 1.00 94.00 284 ASP A O 1
ATOM 2338 N N . LEU A 1 285 ? -6.207 10.987 28.234 1.00 92.44 285 LEU A N 1
ATOM 2339 C CA . LEU A 1 285 ? -7.351 10.062 28.208 1.00 92.44 285 LEU A CA 1
ATOM 2340 C C . LEU A 1 285 ? -8.615 10.641 28.832 1.00 92.44 285 LEU A C 1
ATOM 2342 O O . LEU A 1 285 ? -9.682 10.425 28.272 1.00 92.44 285 LEU A O 1
ATOM 2346 N N . LYS A 1 286 ? -8.486 11.335 29.971 1.00 92.75 286 LYS A N 1
ATOM 2347 C CA . LYS A 1 286 ? -9.616 11.792 30.801 1.00 92.75 286 LYS A CA 1
ATOM 2348 C C . LYS A 1 286 ? -10.670 10.683 30.990 1.00 92.75 286 LYS A C 1
ATOM 2350 O O . LYS A 1 286 ? -11.721 10.714 30.352 1.00 92.75 286 LYS A O 1
ATOM 2355 N N . PRO A 1 287 ? -10.345 9.637 31.779 1.00 91.12 287 PRO A N 1
ATOM 2356 C CA . PRO A 1 287 ? -11.073 8.368 31.757 1.00 91.12 287 PRO A CA 1
ATOM 2357 C C . PRO A 1 287 ? -12.574 8.494 32.018 1.00 91.12 287 PRO A C 1
ATOM 2359 O O . PRO A 1 287 ? -13.343 7.797 31.367 1.00 91.12 287 PRO A O 1
ATOM 2362 N N . THR A 1 288 ? -12.991 9.385 32.919 1.00 94.06 288 THR A N 1
ATOM 2363 C CA . THR A 1 288 ? -14.405 9.598 33.253 1.00 94.06 288 THR A CA 1
ATOM 2364 C C . THR A 1 288 ? -15.173 10.161 32.059 1.00 94.06 288 THR A C 1
ATOM 2366 O O . THR A 1 288 ? -16.113 9.532 31.579 1.00 94.06 288 THR A O 1
ATOM 2369 N N . GLU A 1 289 ? -14.723 11.292 31.513 1.00 95.19 289 GLU A N 1
ATOM 2370 C CA . GLU A 1 289 ? -15.375 11.966 30.389 1.00 95.19 289 GLU A CA 1
ATOM 2371 C C . GLU A 1 289 ? -15.338 11.118 29.116 1.00 95.19 289 GLU A C 1
ATOM 2373 O O . GLU A 1 289 ? -16.290 11.117 28.331 1.00 95.19 289 GLU A O 1
ATOM 2378 N N . LEU A 1 290 ? -14.242 10.382 28.907 1.00 96.75 290 LEU A N 1
ATOM 2379 C CA . LEU A 1 290 ? -14.121 9.443 27.802 1.00 96.75 290 LEU A CA 1
ATOM 2380 C C . LEU A 1 290 ? -15.082 8.266 27.970 1.00 96.75 290 LEU A C 1
ATOM 2382 O O . LEU A 1 290 ? -15.741 7.906 27.002 1.00 96.75 290 LEU A O 1
ATOM 2386 N N . LEU A 1 291 ? -15.201 7.677 29.162 1.00 96.69 291 LEU A N 1
ATOM 2387 C CA . LEU A 1 291 ? -16.104 6.550 29.395 1.00 96.69 291 LEU A CA 1
ATOM 2388 C C . LEU A 1 291 ? -17.571 6.938 29.168 1.00 96.69 291 LEU A C 1
ATOM 2390 O O . LEU A 1 291 ? -18.319 6.168 28.567 1.00 96.69 291 LEU A O 1
ATOM 2394 N N . GLU A 1 292 ? -17.978 8.131 29.601 1.00 96.44 292 GLU A N 1
ATOM 2395 C CA . GLU A 1 292 ? -19.311 8.672 29.316 1.00 96.44 292 GLU A CA 1
ATOM 2396 C C . GLU A 1 292 ? -19.549 8.825 27.810 1.00 96.44 292 GLU A C 1
ATOM 2398 O O . GLU A 1 292 ? -20.532 8.301 27.287 1.00 96.44 292 GLU A O 1
ATOM 2403 N N . LEU A 1 293 ? -18.608 9.446 27.088 1.00 97.06 293 LEU A N 1
ATOM 2404 C CA . LEU A 1 293 ? -18.699 9.585 25.633 1.00 97.06 293 LEU A CA 1
ATOM 2405 C C . LEU A 1 293 ? -18.769 8.218 24.934 1.00 97.06 293 LEU A C 1
ATOM 2407 O O . LEU A 1 293 ? -19.527 8.048 23.980 1.00 97.06 293 LEU A O 1
ATOM 2411 N N . LEU A 1 294 ? -17.973 7.242 25.379 1.00 97.12 294 LEU A N 1
ATOM 2412 C CA . LEU A 1 294 ? -17.973 5.895 24.811 1.00 97.12 294 LEU A CA 1
ATOM 2413 C C . LEU A 1 294 ? -19.331 5.210 24.993 1.00 97.12 294 LEU A C 1
ATOM 2415 O O . LEU A 1 294 ? -19.813 4.597 24.042 1.00 97.12 294 LEU A O 1
ATOM 2419 N N . LYS A 1 295 ? -19.964 5.346 26.166 1.00 96.06 295 LYS A N 1
ATOM 2420 C CA . LYS A 1 295 ? -21.322 4.837 26.421 1.00 96.06 295 LYS A CA 1
ATOM 2421 C C . LYS A 1 295 ? -22.351 5.499 25.507 1.00 96.06 295 LYS A C 1
ATOM 2423 O O . LYS A 1 295 ? -23.148 4.792 24.898 1.00 96.06 295 LYS A O 1
ATOM 2428 N N . GLU A 1 296 ? -22.293 6.824 25.354 1.00 94.69 296 GLU A N 1
ATOM 2429 C CA . GLU A 1 296 ? -23.167 7.569 24.435 1.00 94.69 296 GLU A CA 1
ATOM 2430 C C . GLU A 1 296 ? -23.011 7.079 2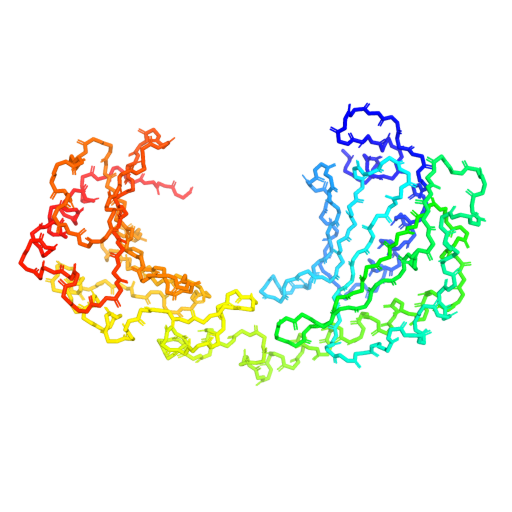2.985 1.00 94.69 296 GLU A C 1
ATOM 2432 O O . GLU A 1 296 ? -24.001 6.825 22.297 1.00 94.69 296 GLU A O 1
ATOM 2437 N N . CYS A 1 297 ? -21.769 6.896 22.525 1.00 93.88 297 CYS A N 1
ATOM 2438 C CA . CYS A 1 297 ? -21.477 6.436 21.166 1.00 93.88 297 CYS A CA 1
ATOM 2439 C C . CYS A 1 297 ? -21.908 4.982 20.935 1.00 93.88 297 CYS A C 1
ATOM 2441 O O . CYS A 1 297 ? -22.450 4.672 19.876 1.00 93.88 297 CYS A O 1
ATOM 2443 N N . ALA A 1 298 ? -21.670 4.093 21.905 1.00 92.12 298 ALA A N 1
ATOM 2444 C CA . ALA A 1 298 ? -22.059 2.689 21.817 1.00 92.12 298 ALA A CA 1
ATOM 2445 C C . ALA A 1 298 ? -23.586 2.530 21.805 1.00 92.12 298 ALA A C 1
ATOM 2447 O O . ALA A 1 298 ? -24.110 1.825 20.948 1.00 92.12 298 ALA A O 1
ATOM 2448 N N . ALA A 1 299 ? -24.299 3.250 22.678 1.00 89.81 299 ALA A N 1
ATOM 2449 C CA . ALA A 1 299 ? -25.760 3.259 22.687 1.00 89.81 299 ALA A CA 1
ATOM 2450 C C . ALA A 1 299 ? -26.327 3.765 21.352 1.00 89.81 299 ALA A C 1
ATOM 2452 O O . ALA A 1 299 ? -27.217 3.148 20.782 1.00 89.81 299 ALA A O 1
ATOM 2453 N N . ALA A 1 300 ? -25.746 4.831 20.794 1.00 86.44 300 ALA A N 1
ATOM 2454 C CA . ALA A 1 300 ? -26.173 5.364 19.506 1.00 86.44 300 ALA A CA 1
ATOM 2455 C C . ALA A 1 300 ? -25.938 4.413 18.317 1.00 86.44 300 ALA A C 1
ATOM 2457 O O . ALA A 1 300 ? -26.576 4.569 17.280 1.00 86.44 300 ALA A O 1
ATOM 2458 N N . GLN A 1 301 ? -25.018 3.448 18.421 1.00 78.88 301 GLN A N 1
ATOM 2459 C CA . GLN A 1 301 ? -24.820 2.447 17.367 1.00 78.88 301 GLN A CA 1
ATOM 2460 C C . GLN A 1 301 ? -25.946 1.411 17.314 1.00 78.88 301 GLN A C 1
ATOM 2462 O O . GLN A 1 301 ? -26.192 0.878 16.234 1.00 78.88 301 GLN A O 1
ATOM 2467 N N . ALA A 1 302 ? -26.637 1.144 18.428 1.00 68.44 302 ALA A N 1
ATOM 2468 C CA . ALA A 1 302 ? -27.790 0.241 18.448 1.00 68.44 302 ALA A CA 1
ATOM 2469 C C . ALA A 1 302 ? -28.965 0.781 17.610 1.00 68.44 302 ALA A C 1
ATOM 2471 O O . ALA A 1 302 ? -29.718 0.004 17.035 1.00 68.44 302 ALA A O 1
ATOM 2472 N N . ASP A 1 303 ? -29.058 2.105 17.466 1.00 65.44 303 ASP A N 1
ATOM 2473 C CA . ASP A 1 303 ? -30.090 2.784 16.674 1.00 65.44 303 ASP A CA 1
ATOM 2474 C C . ASP A 1 303 ? -29.757 2.847 15.171 1.00 65.44 303 ASP A C 1
ATOM 2476 O O . ASP A 1 303 ? -30.474 3.478 14.387 1.00 65.44 303 ASP A O 1
ATOM 2480 N N . ARG A 1 304 ? -28.639 2.250 14.735 1.00 64.69 304 ARG A N 1
ATOM 2481 C CA . ARG A 1 304 ? -28.215 2.318 13.338 1.00 64.69 304 ARG A CA 1
ATOM 2482 C C . ARG A 1 304 ? -28.986 1.284 12.506 1.00 64.69 304 ARG A C 1
ATOM 2484 O O . ARG A 1 304 ? -28.873 0.095 12.792 1.00 64.69 304 ARG A O 1
ATOM 2491 N N . PRO A 1 305 ? -29.704 1.687 11.440 1.00 53.84 305 PRO A N 1
ATOM 2492 C CA . PRO A 1 305 ? -30.332 0.725 10.544 1.00 53.84 305 PRO A CA 1
ATOM 2493 C C . PRO A 1 305 ? -29.259 -0.160 9.899 1.00 53.84 305 PRO A C 1
ATOM 2495 O O . PRO A 1 305 ? -28.231 0.345 9.430 1.00 53.84 305 PRO A O 1
ATOM 2498 N N . ASP A 1 306 ? -29.499 -1.473 9.903 1.00 49.88 306 ASP A N 1
ATOM 2499 C CA . ASP A 1 306 ? -28.609 -2.490 9.344 1.00 49.88 306 ASP A CA 1
ATOM 2500 C C . ASP A 1 306 ? -28.144 -2.092 7.939 1.00 49.88 306 ASP A C 1
ATOM 2502 O O . ASP A 1 306 ? -28.921 -2.065 6.979 1.00 49.88 306 ASP A O 1
ATOM 2506 N N . ARG A 1 307 ? -26.840 -1.835 7.783 1.00 48.19 307 ARG A N 1
ATOM 2507 C CA . ARG A 1 307 ? -26.225 -1.886 6.457 1.00 48.19 307 ARG A CA 1
ATOM 2508 C C . ARG A 1 307 ? -26.135 -3.359 6.077 1.00 48.19 307 ARG A C 1
ATOM 2510 O O . ARG A 1 307 ? -25.155 -4.022 6.414 1.00 48.19 307 ARG A O 1
ATOM 2517 N N . LYS A 1 308 ? -27.144 -3.856 5.353 1.00 30.95 308 LYS A N 1
ATOM 2518 C CA . LYS A 1 308 ? -26.932 -5.012 4.478 1.00 30.95 308 LYS A CA 1
ATOM 2519 C C . LYS A 1 308 ? -25.719 -4.697 3.591 1.00 30.95 308 LYS A C 1
ATOM 2521 O O . LYS A 1 308 ? -25.634 -3.614 3.014 1.00 30.95 308 LYS A O 1
ATOM 2526 N N . THR A 1 309 ? -24.778 -5.634 3.648 1.00 33.31 309 THR A N 1
ATOM 2527 C CA . THR A 1 309 ? -23.486 -5.747 2.952 1.00 33.31 309 THR A CA 1
ATOM 2528 C C . THR A 1 309 ? -23.439 -5.169 1.552 1.00 33.31 309 THR A C 1
ATOM 2530 O O . THR A 1 309 ? -24.370 -5.486 0.780 1.00 33.31 309 THR A O 1
#

Foldseek 3Di:
DLLCLQQPQQAAPVRDAAQFHSVQVVVLLCLVVVVVQWDDWDSPDNFWIFIGGPDPLLGTAWIWGRRDRAWTKIKGKFFFPLDDQVVLLVLLVQQAVCVVVVDPDDDPDGQWDWADDAAGIIMIIHIGRYNVSQPDPSNSVVSVSRSVRSVVQVVVCVVPVCRRQVQQVCQPVLLLDQPLAPPPAGAQADSVVVVVVVVLLCVQQVPFDWDSSDRFKIFTAHPPQRHGQWIWGRRDRNFTKIKGKFFPPQDDPVLCVQAADPWDWDPPDPTIIITMHTHRYPVRHPSVSNSVVSNSSVVRVVVRPRPDD

pLDDT: mean 92.2, std 8.88, range [30.95, 98.69]

Secondary structure (DSSP, 8-state):
-HHHIIIII-B-TTSPBP-S-HHHHHHHHHHHHHTT-BPPPEEEETTEEEEEBSSGGG-EEEEEE---SS-EEEEEEEETTSS-HHHHHHHH----GGG-TTSS----S-SEEEEE-SSSEEEEEEEESSSTTT-SHHHHHHHHHHHHHHHHHHHHHHH-TTTT-HHHHHTHHHHHSSTTSPTT----S-THHHHHHHHHHHHHSTTPEE-TTSSSEEEEE-TTT-SEEEEEE-S-TT-EEEEEEEETT-S-HHHHTTSSSS-EEE--SSSEEEEEEEESSGGG--HHHHHHHHHHHHHHHHTS-----

Radius of gyration: 24.34 Å; chains: 1; bounding box: 55×42×64 Å

Sequence (309 aa):
DGRRWHTELRTSRSGEEVRWDGRALAAVVDYIDATDRFSPVDWNSQTIVEIRAKKKSAGWFFHAITGERWLLKMKFRTARNTFVAKELIEQLDLKPLNEMPDLPLYGREPRTHVTNRSGPWQEIELRVHSFDEIDHPEFWAFLDRAMDGFLRVVEKAETNPQDLLPWKALGKKWHTLDRGFPPGTSRRWNPELLDRLCELLLQVVPNSRIGWKNKVTVPFVHPDTGTAWAILHTKRPNALRLVLPVPKNRITQGRILSIGRSPSIDGSRDDVDHVRLRFRTPADLKPTELLELLKECAAAQADRPDRKT